Protein AF-0000000070184671 (afdb_homodimer)

Sequence (210 aa):
MVAEKKENVQAFAGEADSIESFMGFVHNAESGGALDAKTKELMSLALGVTLRCEDCIVWHLDAALEAGATEAEIVEALEIAVVMGGGPALMYATEAYETLQDFDTMVAEKKENVQAFAGEADSIESFMGFVHNAESGGALDAKTKELMSLALGVTLRCEDCIVWHLDAALEAGATEAEIVEALEIAVVMGGGPALMYATEAYETLQDFDT

Structure (mmCIF, N/CA/C/O backbone):
data_AF-0000000070184671-model_v1
#
loop_
_entity.id
_entity.type
_entity.pdbx_description
1 polymer 'Putative of gamma-carboxymuconolactone decarboxylase subunit-like protein'
#
loop_
_atom_site.group_PDB
_atom_site.id
_atom_site.type_symbol
_atom_site.label_atom_id
_atom_site.label_alt_id
_atom_site.label_comp_id
_atom_site.label_asym_id
_atom_site.label_entity_id
_atom_site.label_seq_id
_atom_site.pdbx_PDB_ins_code
_atom_site.Cartn_x
_atom_sit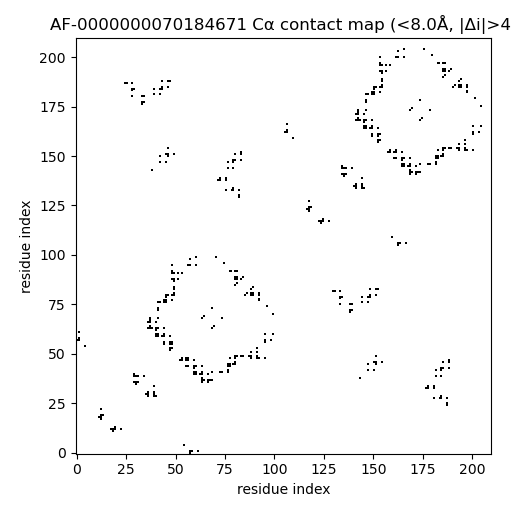e.Cartn_y
_atom_site.Cartn_z
_atom_site.occupancy
_atom_site.B_iso_or_equiv
_atom_site.auth_seq_id
_atom_site.auth_comp_id
_atom_site.auth_asym_id
_atom_site.auth_atom_id
_atom_site.pdbx_PDB_model_num
ATOM 1 N N . MET A 1 1 ? -7.461 -20.188 -10.289 1 82 1 MET A N 1
ATOM 2 C CA . MET A 1 1 ? -7.227 -18.812 -10.695 1 82 1 MET A CA 1
ATOM 3 C C . MET A 1 1 ? -5.809 -18.375 -10.344 1 82 1 MET A C 1
ATOM 5 O O . MET A 1 1 ? -4.953 -18.266 -11.227 1 82 1 MET A O 1
ATOM 9 N N . VAL A 1 2 ? -5.367 -18.625 -9.188 1 88.88 2 VAL A N 1
ATOM 10 C CA . VAL A 1 2 ? -4.031 -18.188 -8.789 1 88.88 2 VAL A CA 1
ATOM 11 C C . VAL A 1 2 ? -2.996 -19.203 -9.242 1 88.88 2 VAL A C 1
ATOM 13 O O . VAL A 1 2 ? -1.929 -18.844 -9.742 1 88.88 2 VAL A O 1
ATOM 16 N N . ALA A 1 3 ? -3.363 -20.406 -9.32 1 91 3 ALA A N 1
ATOM 17 C CA . ALA A 1 3 ? -2.453 -21.469 -9.703 1 91 3 ALA A CA 1
ATOM 18 C C . ALA A 1 3 ? -2.01 -21.328 -11.156 1 91 3 ALA A C 1
ATOM 20 O O . ALA A 1 3 ? -0.828 -21.484 -11.477 1 91 3 ALA A O 1
ATOM 21 N N . GLU A 1 4 ? -2.906 -21.141 -12 1 92.44 4 GLU A N 1
ATOM 22 C CA . GLU A 1 4 ? -2.586 -20.969 -13.414 1 92.44 4 GLU A CA 1
ATOM 23 C C . GLU A 1 4 ? -1.679 -19.75 -13.633 1 92.44 4 GLU A C 1
ATOM 25 O O . GLU A 1 4 ? -0.742 -19.812 -14.438 1 92.44 4 GLU A O 1
ATOM 30 N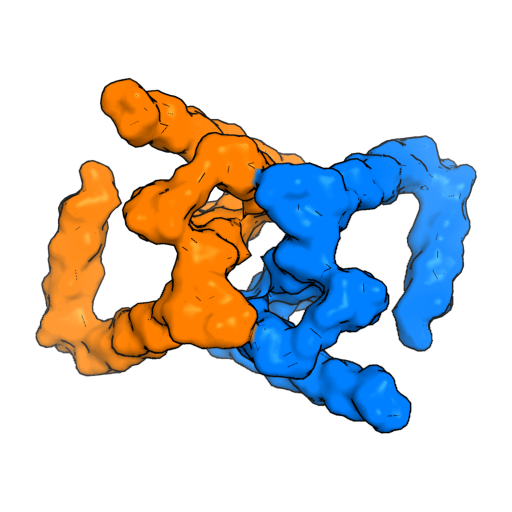 N . LYS A 1 5 ? -1.992 -18.703 -13 1 93.88 5 LYS A N 1
ATOM 31 C CA . LYS A 1 5 ? -1.156 -17.516 -13.117 1 93.88 5 LYS A CA 1
ATOM 32 C C . LYS A 1 5 ? 0.268 -17.797 -12.641 1 93.88 5 LYS A C 1
ATOM 34 O O . LYS A 1 5 ? 1.233 -17.359 -13.273 1 93.88 5 LYS A O 1
ATOM 39 N N . LYS A 1 6 ? 0.401 -18.531 -11.586 1 93.81 6 LYS A N 1
ATOM 40 C CA . LYS A 1 6 ? 1.714 -18.875 -11.055 1 93.81 6 LYS A CA 1
ATOM 41 C C . LYS A 1 6 ? 2.498 -19.734 -12.047 1 93.81 6 LYS A C 1
ATOM 43 O O . LYS A 1 6 ? 3.699 -19.531 -12.234 1 93.81 6 LYS A O 1
ATOM 48 N N . GLU A 1 7 ? 1.818 -20.578 -12.648 1 95.19 7 GLU A N 1
ATOM 49 C CA . GLU A 1 7 ? 2.443 -21.422 -13.664 1 95.19 7 GLU A CA 1
ATOM 50 C C . GLU A 1 7 ? 2.916 -20.594 -14.852 1 95.19 7 GLU A C 1
ATOM 52 O O . GLU A 1 7 ? 4.016 -20.812 -15.367 1 95.19 7 GLU A O 1
ATOM 57 N N . ASN A 1 8 ? 2.074 -19.688 -15.242 1 96.5 8 ASN A N 1
ATOM 58 C CA . ASN A 1 8 ? 2.424 -18.844 -16.375 1 96.5 8 ASN A CA 1
ATOM 59 C C . ASN A 1 8 ? 3.598 -17.922 -16.047 1 96.5 8 ASN A C 1
ATOM 61 O O . ASN A 1 8 ? 4.453 -17.672 -16.891 1 96.5 8 ASN A O 1
ATOM 65 N N . VAL A 1 9 ? 3.625 -17.375 -14.852 1 95.81 9 VAL A N 1
ATOM 66 C CA . VAL A 1 9 ? 4.73 -16.516 -14.43 1 95.81 9 VAL A CA 1
ATOM 67 C C . VAL A 1 9 ? 6.023 -17.328 -14.383 1 95.81 9 VAL A C 1
ATOM 69 O O . VAL A 1 9 ? 7.078 -16.859 -14.805 1 95.81 9 VAL A O 1
ATOM 72 N N . GLN A 1 10 ? 5.945 -18.578 -13.922 1 95.56 10 GLN A N 1
ATOM 73 C CA . GLN A 1 10 ? 7.113 -19.453 -13.867 1 95.56 10 GLN A CA 1
ATOM 74 C C . GLN A 1 10 ? 7.629 -19.75 -15.273 1 95.56 10 GLN A C 1
ATOM 76 O O . GLN A 1 10 ? 8.844 -19.781 -15.5 1 95.56 10 GLN A O 1
ATOM 81 N N . ALA A 1 11 ? 6.738 -20 -16.141 1 97.06 11 ALA A N 1
ATOM 82 C CA . ALA A 1 11 ? 7.121 -20.25 -17.531 1 97.06 11 ALA A CA 1
ATOM 83 C C . ALA A 1 11 ? 7.828 -19.047 -18.125 1 97.06 11 ALA A C 1
ATOM 85 O O . ALA A 1 11 ? 8.844 -19.188 -18.812 1 97.06 11 ALA A O 1
ATOM 86 N N . PHE A 1 12 ? 7.195 -17.906 -17.953 1 97.31 12 PHE A N 1
ATOM 87 C CA . PHE A 1 12 ? 7.785 -16.672 -18.438 1 97.31 12 PHE A CA 1
ATOM 88 C C . PHE A 1 12 ? 9.164 -16.438 -17.828 1 97.31 12 PHE A C 1
ATOM 90 O O . PHE A 1 12 ? 10.109 -16.078 -18.531 1 97.31 12 PHE A O 1
ATOM 97 N N . ALA A 1 13 ? 9.289 -16.672 -16.516 1 96.81 13 ALA A N 1
ATOM 98 C CA . ALA A 1 13 ? 10.57 -16.516 -15.82 1 96.81 13 ALA A CA 1
ATOM 99 C C . ALA A 1 13 ? 11.609 -17.5 -16.375 1 96.81 13 ALA A C 1
ATOM 101 O O . ALA A 1 13 ? 12.797 -17.188 -16.406 1 96.81 13 ALA A O 1
ATOM 102 N N . GLY A 1 14 ? 11.172 -18.609 -16.781 1 96.75 14 GLY A N 1
ATOM 103 C CA . GLY A 1 14 ? 12.055 -19.609 -17.359 1 96.75 14 GLY A CA 1
ATOM 104 C C . GLY A 1 14 ? 12.648 -19.172 -18.688 1 96.75 14 GLY A C 1
ATOM 105 O O . GLY A 1 14 ? 13.727 -19.609 -19.078 1 96.75 14 GLY A O 1
ATOM 106 N N . GLU A 1 15 ? 12.062 -18.297 -19.375 1 97.62 15 GLU A N 1
ATOM 107 C CA . GLU A 1 15 ? 12.484 -17.844 -20.703 1 97.62 15 GLU A CA 1
ATOM 108 C C . GLU A 1 15 ? 13.25 -16.531 -20.641 1 97.62 15 GLU A C 1
ATOM 110 O O . GLU A 1 15 ? 13.906 -16.141 -21.609 1 97.62 15 GLU A O 1
ATOM 115 N N . ALA A 1 16 ? 13.18 -15.859 -19.547 1 98.06 16 ALA A N 1
ATOM 116 C CA . ALA A 1 16 ? 13.789 -14.539 -19.406 1 98.06 16 ALA A CA 1
ATOM 117 C C . ALA A 1 16 ? 14.461 -14.383 -18.047 1 98.06 16 ALA A C 1
ATOM 119 O O . ALA A 1 16 ? 13.789 -14.211 -17.031 1 98.06 16 ALA A O 1
ATOM 120 N N . ASP A 1 17 ? 15.672 -14.234 -18 1 97.69 17 ASP A N 1
ATOM 121 C CA . ASP A 1 17 ? 16.453 -14.156 -16.781 1 97.69 17 ASP A CA 1
ATOM 122 C C . ASP A 1 17 ? 16.078 -12.93 -15.953 1 97.69 17 ASP A C 1
ATOM 124 O O . ASP A 1 17 ? 16.109 -12.969 -14.727 1 97.69 17 ASP A O 1
ATOM 128 N N . SER A 1 18 ? 15.844 -11.898 -16.656 1 98 18 SER A N 1
ATOM 129 C CA . SER A 1 18 ? 15.477 -10.664 -15.969 1 98 18 SER A CA 1
ATOM 130 C C . SER A 1 18 ? 14.172 -10.836 -15.188 1 98 18 SER A C 1
ATOM 132 O O . SER A 1 18 ? 14.016 -10.273 -14.102 1 98 18 SER A O 1
ATOM 134 N N . ILE A 1 19 ? 13.242 -11.648 -15.719 1 98.06 19 ILE A N 1
ATOM 135 C CA . ILE A 1 19 ? 11.984 -11.891 -15.031 1 98.06 19 ILE A CA 1
ATOM 136 C C . ILE A 1 19 ? 12.219 -12.805 -13.828 1 98.06 19 ILE A C 1
ATOM 138 O O . ILE A 1 19 ? 11.625 -12.602 -12.766 1 98.06 19 ILE A O 1
ATOM 142 N N . GLU A 1 20 ? 13.062 -13.773 -13.977 1 98.06 20 GLU A N 1
ATOM 143 C CA . GLU A 1 20 ? 13.445 -14.602 -12.844 1 98.06 20 GLU A CA 1
ATOM 144 C C . GLU A 1 20 ? 14.039 -13.766 -11.719 1 98.06 20 GLU A C 1
ATOM 146 O O . GLU A 1 20 ? 13.742 -13.984 -10.539 1 98.06 20 GLU A O 1
ATOM 151 N N . SER A 1 21 ? 14.859 -12.844 -12.109 1 98.38 21 SER A N 1
ATOM 152 C CA . SER A 1 21 ? 15.453 -11.953 -11.125 1 98.38 21 SER A CA 1
ATOM 153 C C . SER A 1 21 ? 14.398 -11.102 -10.43 1 98.38 21 SER A C 1
ATOM 155 O O . SER A 1 21 ? 14.477 -10.867 -9.227 1 98.38 21 SER A O 1
ATOM 157 N N . PHE A 1 22 ? 13.406 -10.625 -11.195 1 98.56 22 PHE A N 1
ATOM 158 C CA . PHE A 1 22 ? 12.32 -9.844 -10.625 1 98.56 22 PHE A CA 1
ATOM 159 C C . PHE A 1 22 ? 11.531 -10.672 -9.609 1 98.56 22 PHE A C 1
ATOM 161 O O . PHE A 1 22 ? 11.242 -10.195 -8.508 1 98.56 22 PHE A O 1
ATOM 168 N N . MET A 1 23 ? 11.305 -11.867 -9.93 1 98 23 MET A N 1
ATOM 169 C CA . MET A 1 23 ? 10.555 -12.727 -9.016 1 98 23 MET A CA 1
ATOM 170 C C . MET A 1 23 ? 11.352 -12.992 -7.742 1 98 23 MET A C 1
ATOM 172 O O . MET A 1 23 ? 10.789 -13.109 -6.656 1 98 23 MET A O 1
ATOM 176 N N . GLY A 1 24 ? 12.664 -13.148 -7.895 1 98.12 24 GLY A N 1
ATOM 177 C CA . GLY A 1 24 ? 13.523 -13.242 -6.727 1 98.12 24 GLY A CA 1
ATOM 178 C C . GLY A 1 24 ? 13.461 -12.023 -5.832 1 98.12 24 GLY A C 1
ATOM 179 O O . GLY A 1 24 ? 13.414 -12.141 -4.605 1 98.12 24 GLY A O 1
ATOM 180 N N . PHE A 1 25 ? 13.43 -10.812 -6.43 1 98.69 25 PHE A N 1
ATOM 181 C CA . PHE A 1 25 ? 13.281 -9.562 -5.691 1 98.69 25 PHE A CA 1
ATOM 182 C C . PHE A 1 25 ? 11.953 -9.531 -4.945 1 98.69 25 PHE A C 1
ATOM 184 O O . PHE A 1 25 ? 11.906 -9.203 -3.76 1 98.69 25 PHE A O 1
ATOM 191 N N . VAL A 1 26 ? 10.891 -9.922 -5.594 1 98.75 26 VAL A N 1
ATOM 192 C CA . VAL A 1 26 ? 9.562 -9.945 -4.996 1 98.75 26 VAL A CA 1
ATOM 193 C C . VAL A 1 26 ? 9.555 -10.867 -3.775 1 98.75 26 VAL A C 1
ATOM 195 O O . VAL A 1 26 ? 9.102 -10.477 -2.697 1 98.75 26 VAL A O 1
ATOM 198 N N . HIS A 1 27 ? 10.078 -12.07 -3.971 1 98.25 27 HIS A N 1
ATOM 199 C CA . HIS A 1 27 ? 10.125 -13.039 -2.883 1 98.25 27 HIS A CA 1
ATOM 200 C C . HIS A 1 27 ? 10.891 -12.492 -1.687 1 98.25 27 HIS A C 1
ATOM 202 O O . HIS A 1 27 ? 10.43 -12.586 -0.548 1 98.25 27 HIS A O 1
ATOM 208 N N . ASN A 1 28 ? 12.039 -11.922 -1.904 1 98.5 28 ASN A N 1
ATOM 209 C CA . ASN A 1 28 ? 12.852 -11.383 -0.822 1 98.5 28 ASN A CA 1
ATOM 210 C C . ASN A 1 28 ? 12.156 -10.227 -0.12 1 98.5 28 ASN A C 1
ATOM 212 O O . ASN A 1 28 ? 12.156 -10.141 1.109 1 98.5 28 ASN A O 1
ATOM 216 N N . ALA A 1 29 ? 11.586 -9.359 -0.86 1 98.81 29 ALA A N 1
ATOM 217 C CA . ALA A 1 29 ? 10.953 -8.156 -0.329 1 98.81 29 ALA A CA 1
ATOM 218 C C . ALA A 1 29 ? 9.703 -8.5 0.482 1 98.81 29 ALA A C 1
ATOM 220 O O . ALA A 1 29 ? 9.367 -7.801 1.439 1 98.81 29 ALA A O 1
ATOM 221 N N . GLU A 1 30 ? 9.031 -9.57 0.143 1 98.69 30 GLU A N 1
ATOM 222 C CA . GLU A 1 30 ? 7.75 -9.883 0.775 1 98.69 30 GLU A CA 1
ATOM 223 C C . GLU A 1 30 ? 7.906 -10.977 1.83 1 98.69 30 GLU A C 1
ATOM 225 O O . GLU A 1 30 ? 6.941 -11.336 2.506 1 98.69 30 GLU A O 1
ATOM 230 N N . SER A 1 31 ? 9.172 -11.469 1.956 1 98.38 31 SER A N 1
ATOM 231 C CA . SER A 1 31 ? 9.453 -12.391 3.049 1 98.38 31 SER A CA 1
ATOM 232 C C . SER A 1 31 ? 9.586 -11.656 4.379 1 98.38 31 SER A C 1
ATOM 234 O O . SER A 1 31 ? 9.852 -10.453 4.402 1 98.38 31 SER A O 1
ATOM 236 N N . GLY A 1 32 ? 9.406 -12.344 5.504 1 97.62 32 GLY A N 1
ATOM 237 C CA . GLY A 1 32 ? 9.445 -11.734 6.82 1 97.62 32 GLY A CA 1
ATOM 238 C C . GLY A 1 32 ? 10.766 -11.062 7.133 1 97.62 32 GLY A C 1
ATOM 239 O O . GLY A 1 32 ? 11.82 -11.516 6.676 1 97.62 32 GLY A O 1
ATOM 240 N N . GLY A 1 33 ? 10.805 -10.094 7.973 1 98.19 33 GLY A N 1
ATOM 241 C CA . GLY A 1 33 ? 11.891 -9.258 8.461 1 98.19 33 GLY A CA 1
ATOM 242 C C . GLY A 1 33 ? 11.469 -8.352 9.602 1 98.19 33 GLY A C 1
ATOM 243 O O . GLY A 1 33 ? 10.93 -8.82 10.609 1 98.19 33 GLY A O 1
ATOM 244 N N . ALA A 1 34 ? 11.695 -7.023 9.414 1 98.75 34 ALA A N 1
ATOM 245 C CA . ALA A 1 34 ? 11.172 -6.07 10.391 1 98.75 34 ALA A CA 1
ATOM 246 C C . ALA A 1 34 ? 9.648 -6.09 10.414 1 98.75 34 ALA A C 1
ATOM 248 O O . ALA A 1 34 ? 9.031 -5.836 11.453 1 98.75 34 ALA A O 1
ATOM 249 N N . LEU A 1 35 ? 9.07 -6.281 9.219 1 98.81 35 LEU A N 1
ATOM 250 C CA . LEU A 1 35 ? 7.652 -6.59 9.078 1 98.81 35 LEU A CA 1
ATOM 251 C C . LEU A 1 35 ? 7.449 -8.07 8.75 1 98.81 35 LEU A C 1
ATOM 253 O O . LEU A 1 35 ? 8.258 -8.664 8.031 1 98.81 35 LEU A O 1
ATOM 257 N N . ASP A 1 36 ? 6.355 -8.617 9.297 1 98.81 36 ASP A N 1
ATOM 258 C CA . ASP A 1 36 ? 6.098 -10.016 8.992 1 98.81 36 ASP A CA 1
ATOM 259 C C . ASP A 1 36 ? 5.531 -10.18 7.582 1 98.81 36 ASP A C 1
ATOM 261 O O . ASP A 1 36 ? 5.086 -9.203 6.973 1 98.81 36 ASP A O 1
ATOM 265 N N . ALA A 1 37 ? 5.539 -11.391 7.027 1 98.88 37 ALA A N 1
ATOM 266 C CA . ALA A 1 37 ? 5.102 -11.68 5.664 1 98.88 37 ALA A CA 1
ATOM 267 C C . ALA A 1 37 ? 3.635 -11.312 5.465 1 98.88 37 ALA A C 1
ATOM 269 O O . ALA A 1 37 ? 3.25 -10.828 4.402 1 98.88 37 ALA A O 1
ATOM 270 N N . LYS A 1 38 ? 2.807 -11.562 6.477 1 98.88 38 LYS A N 1
ATOM 271 C CA . LYS A 1 38 ? 1.385 -11.234 6.41 1 98.88 38 LYS A CA 1
ATOM 272 C C . LYS A 1 38 ? 1.174 -9.75 6.133 1 98.88 38 LYS A C 1
ATOM 274 O O . LYS A 1 38 ? 0.413 -9.383 5.23 1 98.88 38 LYS A O 1
ATOM 279 N N . THR A 1 39 ? 1.896 -8.953 6.867 1 98.94 39 THR A N 1
ATOM 280 C CA . THR A 1 39 ? 1.789 -7.504 6.719 1 98.94 39 THR A CA 1
ATOM 281 C C . THR A 1 39 ? 2.24 -7.07 5.328 1 98.94 39 THR A C 1
ATOM 283 O O . THR A 1 39 ? 1.581 -6.25 4.684 1 98.94 39 THR A O 1
ATOM 286 N N . LYS A 1 40 ? 3.271 -7.633 4.863 1 98.94 40 LYS A N 1
ATOM 287 C CA . LYS A 1 40 ? 3.818 -7.242 3.57 1 98.94 40 LYS A CA 1
ATOM 288 C C . LYS A 1 40 ? 2.891 -7.656 2.432 1 98.94 40 LYS A C 1
ATOM 290 O O . LYS A 1 40 ? 2.732 -6.922 1.454 1 98.94 40 LYS A O 1
ATOM 295 N N . GLU A 1 41 ? 2.264 -8.797 2.551 1 98.94 41 GLU A N 1
ATOM 296 C CA . GLU A 1 41 ? 1.312 -9.219 1.528 1 98.94 41 GLU A CA 1
ATOM 297 C C . GLU A 1 41 ? 0.052 -8.359 1.558 1 98.94 41 GLU A C 1
ATOM 299 O O . GLU A 1 41 ? -0.554 -8.102 0.516 1 98.94 41 GLU A O 1
ATOM 304 N N . LEU A 1 42 ? -0.362 -7.93 2.77 1 98.94 42 LEU A N 1
ATOM 305 C CA . LEU A 1 42 ? -1.496 -7.02 2.865 1 98.94 42 LEU A CA 1
ATOM 306 C C . LEU A 1 42 ? -1.175 -5.684 2.207 1 98.94 42 LEU A C 1
ATOM 308 O O . LEU A 1 42 ? -2.033 -5.086 1.551 1 98.94 42 LEU A O 1
ATOM 312 N N . MET A 1 43 ? 0.052 -5.215 2.332 1 98.94 43 MET A N 1
ATOM 313 C CA . MET A 1 43 ? 0.481 -4 1.648 1 98.94 43 MET A CA 1
ATOM 314 C C . MET A 1 43 ? 0.425 -4.18 0.135 1 98.94 43 MET A C 1
ATOM 316 O O . MET A 1 43 ? -0.122 -3.332 -0.575 1 98.94 43 MET A O 1
ATOM 320 N N . SER A 1 44 ? 0.945 -5.289 -0.325 1 98.94 44 SER A N 1
ATOM 321 C CA . SER A 1 44 ? 0.942 -5.559 -1.759 1 98.94 44 SER A CA 1
ATOM 322 C C . SER A 1 44 ? -0.48 -5.672 -2.297 1 98.94 44 SER A C 1
ATOM 324 O O . SER A 1 44 ? -0.763 -5.238 -3.414 1 98.94 44 SER A O 1
ATOM 326 N N . LEU A 1 45 ? -1.376 -6.234 -1.52 1 98.94 45 LEU A N 1
ATOM 327 C CA . LEU A 1 45 ? -2.783 -6.309 -1.9 1 98.94 45 LEU A CA 1
ATOM 328 C C . LEU A 1 45 ? -3.375 -4.914 -2.066 1 98.94 45 LEU A C 1
ATOM 330 O O . LEU A 1 45 ? -4.004 -4.621 -3.086 1 98.94 45 LEU A O 1
ATOM 334 N N . ALA A 1 46 ? -3.137 -4.066 -1.063 1 98.94 46 ALA A N 1
ATOM 335 C CA . ALA A 1 46 ? -3.643 -2.697 -1.139 1 98.94 46 ALA A CA 1
ATOM 336 C C . ALA A 1 46 ? -3.066 -1.965 -2.346 1 98.94 46 ALA A C 1
ATOM 338 O O . ALA A 1 46 ? -3.777 -1.221 -3.025 1 98.94 46 ALA A O 1
ATOM 339 N N . LEU A 1 47 ? -1.8 -2.217 -2.586 1 98.94 47 LEU A N 1
ATOM 340 C CA . LEU A 1 47 ? -1.146 -1.605 -3.738 1 98.94 47 LEU A CA 1
ATOM 341 C C . LEU A 1 47 ? -1.734 -2.137 -5.039 1 98.94 47 LEU A C 1
ATOM 343 O O . LEU A 1 47 ? -1.943 -1.376 -5.988 1 98.94 47 LEU A O 1
ATOM 347 N N . GLY A 1 48 ? -2.037 -3.451 -5.129 1 98.88 48 GLY A N 1
ATOM 348 C CA . GLY A 1 48 ? -2.701 -4.008 -6.301 1 98.88 48 GLY A CA 1
ATOM 349 C C . GLY A 1 48 ? -4.043 -3.361 -6.586 1 98.88 48 GLY A C 1
ATOM 350 O O . GLY A 1 48 ? -4.375 -3.1 -7.746 1 98.88 48 GLY A O 1
ATOM 351 N N . VAL A 1 49 ? -4.781 -3.102 -5.547 1 98.88 49 VAL A N 1
ATOM 352 C CA . VAL A 1 49 ? -6.086 -2.459 -5.66 1 98.88 49 VAL A CA 1
ATOM 353 C C . VAL A 1 49 ? -5.926 -1.051 -6.227 1 98.88 49 VAL A C 1
ATOM 355 O O . VAL A 1 49 ? -6.625 -0.668 -7.168 1 98.88 49 VAL A O 1
ATOM 358 N N . THR A 1 50 ? -4.988 -0.289 -5.711 1 98.81 50 THR A N 1
ATOM 359 C CA . THR A 1 50 ? -4.84 1.11 -6.098 1 98.81 50 THR A CA 1
ATOM 360 C C . THR A 1 50 ? -4.238 1.226 -7.492 1 98.81 50 THR A C 1
ATOM 362 O O . THR A 1 50 ? -4.504 2.191 -8.211 1 98.81 50 THR A O 1
ATOM 365 N N . LEU A 1 51 ? -3.494 0.185 -7.93 1 98.62 51 LEU A N 1
ATOM 366 C CA . LEU A 1 51 ? -2.898 0.152 -9.258 1 98.62 51 LEU A CA 1
ATOM 367 C C . LEU A 1 51 ? -3.857 -0.469 -10.273 1 98.62 51 LEU A C 1
ATOM 369 O O . LEU A 1 51 ? -3.551 -0.537 -11.461 1 98.62 51 LEU A O 1
ATOM 373 N N . ARG A 1 52 ? -4.961 -0.942 -9.75 1 98.56 52 ARG A N 1
ATOM 374 C CA . ARG A 1 52 ? -6.016 -1.511 -10.586 1 98.56 52 ARG A CA 1
ATOM 375 C C . ARG A 1 52 ? -5.5 -2.713 -11.367 1 98.56 52 ARG A C 1
ATOM 377 O O . ARG A 1 52 ? -5.773 -2.844 -12.562 1 98.56 52 ARG A O 1
ATOM 384 N N . CYS A 1 53 ? -4.695 -3.518 -10.766 1 98.06 53 CYS A N 1
ATOM 385 C CA . CYS A 1 53 ? -4.137 -4.742 -11.328 1 98.06 53 CYS A CA 1
ATOM 386 C C . CYS A 1 53 ? -4.898 -5.965 -10.836 1 98.06 53 CYS A C 1
ATOM 388 O O . CYS A 1 53 ? -4.617 -6.48 -9.75 1 98.06 53 CYS A O 1
ATOM 390 N N . GLU A 1 54 ? -5.781 -6.492 -11.656 1 97.44 54 GLU A N 1
ATOM 391 C CA . GLU A 1 54 ? -6.691 -7.559 -11.258 1 97.44 54 GLU A CA 1
ATOM 392 C C . GLU A 1 54 ? -5.93 -8.828 -10.898 1 97.44 54 GLU A C 1
ATOM 394 O O . GLU A 1 54 ? -6.215 -9.461 -9.875 1 97.44 54 GLU A O 1
ATOM 399 N N . ASP A 1 55 ? -4.996 -9.141 -11.695 1 97.5 55 ASP A N 1
ATOM 400 C CA . ASP A 1 55 ? -4.219 -10.344 -11.422 1 97.5 55 ASP A CA 1
ATOM 401 C C . ASP A 1 55 ? -3.389 -10.188 -10.148 1 97.5 55 ASP A C 1
ATOM 403 O O . ASP A 1 55 ? -3.201 -11.148 -9.398 1 97.5 55 ASP A O 1
ATOM 407 N N . CYS A 1 56 ? -2.863 -8.969 -9.883 1 98.25 56 CYS A N 1
ATOM 408 C CA . CYS A 1 56 ? -2.107 -8.719 -8.656 1 98.25 56 CYS A CA 1
ATOM 409 C C . CYS A 1 56 ? -2.996 -8.875 -7.43 1 98.25 56 CYS A C 1
ATOM 411 O O . CYS A 1 56 ? -2.553 -9.375 -6.398 1 98.25 56 CYS A O 1
ATOM 413 N N . ILE A 1 57 ? -4.234 -8.391 -7.59 1 98.5 57 ILE A N 1
ATOM 414 C CA . ILE A 1 57 ? -5.184 -8.469 -6.488 1 98.5 57 ILE A CA 1
ATOM 415 C C . ILE A 1 57 ? -5.391 -9.93 -6.086 1 98.5 57 ILE A C 1
ATOM 417 O O . ILE A 1 57 ? -5.27 -10.273 -4.91 1 98.5 57 ILE A O 1
ATOM 421 N N . VAL A 1 58 ? -5.605 -10.781 -7.027 1 97.75 58 VAL A N 1
ATOM 422 C CA . VAL A 1 58 ? -5.848 -12.188 -6.734 1 97.75 58 VAL A CA 1
ATOM 423 C C . VAL A 1 58 ? -4.582 -12.828 -6.172 1 97.75 58 VAL A C 1
ATOM 425 O O . VAL A 1 58 ? -4.641 -13.602 -5.207 1 97.75 58 VAL A O 1
ATOM 428 N N . TRP A 1 59 ? -3.488 -12.531 -6.73 1 97.88 59 TRP A N 1
ATOM 429 C CA . TRP A 1 59 ? -2.205 -13.086 -6.312 1 97.88 59 TRP A CA 1
ATOM 430 C C . TRP A 1 59 ? -1.903 -12.727 -4.859 1 97.88 59 TRP A C 1
ATOM 432 O O . TRP A 1 59 ? -1.631 -13.609 -4.043 1 97.88 59 TRP A O 1
ATOM 442 N N . HIS A 1 60 ? -1.977 -11.539 -4.535 1 98.62 60 HIS A N 1
ATOM 443 C CA . HIS A 1 60 ? -1.551 -11.094 -3.211 1 98.62 60 HIS A CA 1
ATOM 444 C C . HIS A 1 60 ? -2.631 -11.359 -2.168 1 98.62 60 HIS A C 1
ATOM 446 O O . HIS A 1 60 ? -2.332 -11.492 -0.979 1 98.62 60 HIS A O 1
ATOM 452 N N . LEU A 1 61 ? -3.865 -11.383 -2.621 1 98.62 61 LEU A N 1
ATOM 453 C CA . LEU A 1 61 ? -4.902 -11.844 -1.709 1 98.62 61 LEU A CA 1
ATOM 454 C C . LEU A 1 61 ? -4.648 -13.289 -1.284 1 98.62 61 LEU A C 1
ATOM 456 O O . LEU A 1 61 ? -4.695 -13.609 -0.094 1 98.62 61 LEU A O 1
ATOM 460 N N . ASP A 1 62 ? -4.406 -14.141 -2.252 1 98.12 62 ASP A N 1
ATOM 461 C CA . ASP A 1 62 ? -4.074 -15.539 -1.979 1 98.12 62 ASP A CA 1
ATOM 462 C C . ASP A 1 62 ? -2.859 -15.641 -1.059 1 98.12 62 ASP A C 1
ATOM 464 O O . ASP A 1 62 ? -2.877 -16.391 -0.081 1 98.12 62 ASP A O 1
ATOM 468 N N . ALA A 1 63 ? -1.837 -14.898 -1.324 1 98.25 63 ALA A N 1
ATOM 469 C CA . ALA A 1 63 ? -0.609 -14.93 -0.535 1 98.25 63 ALA A CA 1
ATOM 470 C C . ALA A 1 63 ? -0.854 -14.422 0.881 1 98.25 63 ALA A C 1
ATOM 472 O O . ALA A 1 63 ? -0.28 -14.938 1.844 1 98.25 63 ALA A O 1
ATOM 473 N N . ALA A 1 64 ? -1.68 -13.391 1.04 1 98.69 64 ALA A N 1
ATOM 474 C CA . ALA A 1 64 ? -2.021 -12.867 2.359 1 98.69 64 ALA A CA 1
ATOM 475 C C . ALA A 1 64 ? -2.746 -13.922 3.195 1 98.69 64 ALA A C 1
ATOM 477 O O . ALA A 1 64 ? -2.447 -14.094 4.379 1 98.69 64 ALA A O 1
ATOM 478 N N . LEU A 1 65 ? -3.656 -14.562 2.586 1 98.44 65 LEU A N 1
ATOM 479 C CA . LEU A 1 65 ? -4.391 -15.617 3.268 1 98.44 65 LEU A CA 1
ATOM 480 C C . LEU A 1 65 ? -3.455 -16.75 3.682 1 98.44 65 LEU A C 1
ATOM 482 O O . LEU A 1 65 ? -3.531 -17.25 4.809 1 98.44 65 LEU A O 1
ATOM 486 N N . GLU A 1 66 ? -2.611 -17.156 2.785 1 97.69 66 GLU A N 1
ATOM 487 C CA . GLU A 1 66 ? -1.633 -18.203 3.09 1 97.69 66 GLU A CA 1
ATOM 488 C C . GLU A 1 66 ? -0.733 -17.781 4.254 1 97.69 66 GLU A C 1
ATOM 490 O O . GLU A 1 66 ? -0.315 -18.625 5.051 1 97.69 66 GLU A O 1
ATOM 495 N N . ALA A 1 67 ? -0.5 -16.516 4.395 1 98.44 67 ALA A N 1
ATOM 496 C CA . ALA A 1 67 ? 0.368 -15.984 5.449 1 98.44 67 ALA A CA 1
ATOM 497 C C . ALA A 1 67 ? -0.398 -15.82 6.758 1 98.44 67 ALA A C 1
ATOM 499 O O . ALA A 1 67 ? 0.178 -15.43 7.777 1 98.44 67 ALA A O 1
ATOM 500 N N . GLY A 1 68 ? -1.735 -16.062 6.727 1 98.25 68 GLY A N 1
ATOM 501 C CA . GLY A 1 68 ? -2.516 -16.094 7.953 1 98.25 68 GLY A CA 1
ATOM 502 C C . GLY A 1 68 ? -3.359 -14.844 8.156 1 98.25 68 GLY A C 1
ATOM 503 O O . GLY A 1 68 ? -3.848 -14.594 9.258 1 98.25 68 GLY A O 1
ATOM 504 N N . ALA A 1 69 ? -3.533 -14.062 7.156 1 98.69 69 ALA A N 1
ATOM 505 C CA . ALA A 1 69 ? -4.355 -12.859 7.285 1 98.69 69 ALA A CA 1
ATOM 506 C C . ALA A 1 69 ? -5.812 -13.219 7.547 1 98.69 69 ALA A C 1
ATOM 508 O O . ALA A 1 69 ? -6.352 -14.148 6.941 1 98.69 69 ALA A O 1
ATOM 509 N N . THR A 1 70 ? -6.395 -12.438 8.461 1 98.62 70 THR A N 1
ATOM 510 C CA . THR A 1 70 ? -7.82 -12.609 8.727 1 98.62 70 THR A CA 1
ATOM 511 C C . THR A 1 70 ? -8.648 -11.742 7.793 1 98.62 70 THR A C 1
ATOM 513 O O . THR A 1 70 ? -8.133 -10.812 7.172 1 98.62 70 THR A O 1
ATOM 516 N N . GLU A 1 71 ? -9.953 -12.062 7.719 1 98.5 71 GLU A N 1
ATOM 517 C CA . GLU A 1 71 ? -10.852 -11.234 6.926 1 98.5 71 GLU A CA 1
ATOM 518 C C . GLU A 1 71 ? -10.844 -9.789 7.406 1 98.5 71 GLU A C 1
ATOM 520 O O . GLU A 1 71 ? -10.867 -8.852 6.598 1 98.5 71 GLU A O 1
ATOM 525 N N . ALA A 1 72 ? -10.82 -9.602 8.719 1 98.81 72 ALA A N 1
ATOM 526 C CA . ALA A 1 72 ? -10.82 -8.25 9.273 1 98.81 72 ALA A CA 1
ATOM 527 C C . ALA A 1 72 ? -9.578 -7.477 8.852 1 98.81 72 ALA A C 1
ATOM 529 O O . ALA A 1 72 ? -9.656 -6.297 8.508 1 98.81 72 ALA A O 1
ATOM 530 N N . GLU A 1 73 ? -8.43 -8.125 8.859 1 98.88 73 GLU A N 1
ATOM 531 C CA . GLU A 1 73 ? -7.188 -7.488 8.43 1 98.88 73 GLU A CA 1
ATOM 532 C C . GLU A 1 73 ? -7.215 -7.156 6.941 1 98.88 73 GLU A C 1
ATOM 534 O O . GLU A 1 73 ? -6.754 -6.09 6.527 1 98.88 73 GLU A O 1
ATOM 539 N N . ILE A 1 74 ? -7.793 -8.023 6.129 1 98.94 74 ILE A N 1
ATOM 540 C CA . ILE A 1 74 ? -7.898 -7.812 4.691 1 98.94 74 ILE A CA 1
ATOM 541 C C . ILE A 1 74 ? -8.828 -6.633 4.41 1 98.94 74 ILE A C 1
ATOM 543 O O . ILE A 1 74 ? -8.492 -5.75 3.613 1 98.94 74 ILE A O 1
ATOM 547 N N . VAL A 1 75 ? -9.922 -6.574 5.094 1 98.88 75 VAL A N 1
ATOM 548 C CA . VAL A 1 75 ? -10.883 -5.496 4.895 1 98.88 75 VAL A CA 1
ATOM 549 C C . VAL A 1 75 ? -10.242 -4.156 5.25 1 98.88 75 VAL A C 1
ATOM 551 O O . VAL A 1 75 ? -10.398 -3.176 4.523 1 98.88 75 VAL A O 1
ATOM 554 N N . GLU A 1 76 ? -9.477 -4.125 6.301 1 98.94 76 GLU A N 1
ATOM 555 C CA . GLU A 1 76 ? -8.828 -2.875 6.688 1 98.94 76 GLU A CA 1
ATOM 556 C C . GLU A 1 76 ? -7.758 -2.475 5.68 1 98.94 76 GLU A C 1
ATOM 558 O O . GLU A 1 76 ? -7.582 -1.291 5.387 1 98.94 76 GLU A O 1
ATOM 563 N N . ALA A 1 77 ? -7.039 -3.426 5.133 1 98.94 77 ALA A N 1
ATOM 564 C CA . ALA A 1 77 ? -6.082 -3.111 4.074 1 98.94 77 ALA A CA 1
ATOM 565 C C . ALA A 1 77 ? -6.785 -2.51 2.861 1 98.94 77 ALA A C 1
ATOM 567 O O . ALA A 1 77 ? -6.281 -1.562 2.25 1 98.94 77 ALA A O 1
ATOM 568 N N . LEU A 1 78 ? -7.949 -3.035 2.537 1 98.94 78 LEU A N 1
ATOM 569 C CA . LEU A 1 78 ? -8.727 -2.523 1.413 1 98.94 78 LEU A CA 1
ATOM 570 C C . LEU A 1 78 ? -9.211 -1.105 1.689 1 98.94 78 LEU A C 1
ATOM 572 O O . LEU A 1 78 ? -9.273 -0.276 0.779 1 98.94 78 LEU A O 1
ATOM 576 N N . GLU A 1 79 ? -9.555 -0.817 2.941 1 98.94 79 GLU A N 1
ATOM 577 C CA . GLU A 1 79 ? -9.953 0.538 3.314 1 98.94 79 GLU A CA 1
ATOM 578 C C . GLU A 1 79 ? -8.797 1.521 3.129 1 98.94 79 GLU A C 1
ATOM 580 O O . GLU A 1 79 ? -9.008 2.648 2.678 1 98.94 79 GLU A O 1
ATOM 585 N N . ILE A 1 80 ? -7.574 1.089 3.457 1 99 80 ILE A N 1
ATOM 586 C CA . ILE A 1 80 ? -6.418 1.96 3.281 1 99 80 ILE A CA 1
ATOM 587 C C . ILE A 1 80 ? -6.195 2.23 1.796 1 99 80 ILE A C 1
ATOM 589 O O . ILE A 1 80 ? -5.824 3.342 1.409 1 99 80 ILE A O 1
ATOM 593 N N . ALA A 1 81 ? -6.441 1.207 0.945 1 98.94 81 ALA A N 1
ATOM 594 C CA . ALA A 1 81 ? -6.359 1.415 -0.499 1 98.94 81 ALA A CA 1
ATOM 595 C C . ALA A 1 81 ? -7.34 2.496 -0.951 1 98.94 81 ALA A C 1
ATOM 597 O O . ALA A 1 81 ? -7.016 3.312 -1.816 1 98.94 81 ALA A O 1
ATOM 598 N N . VAL A 1 82 ? -8.5 2.533 -0.391 1 98.94 82 VAL A N 1
ATOM 599 C CA . VAL A 1 82 ? -9.531 3.494 -0.769 1 98.94 82 VAL A CA 1
ATOM 600 C C . VAL A 1 82 ? -9.148 4.887 -0.269 1 98.94 82 VAL A C 1
ATOM 602 O O . VAL A 1 82 ? -9.383 5.883 -0.953 1 98.94 82 VAL A O 1
ATOM 605 N N . VAL A 1 83 ? -8.539 4.953 0.94 1 98.88 83 VAL A N 1
ATOM 606 C CA . VAL A 1 83 ? -8.055 6.227 1.463 1 98.88 83 VAL A CA 1
ATOM 607 C C . VAL A 1 83 ? -7.18 6.914 0.416 1 98.88 83 VAL A C 1
ATOM 609 O O . VAL A 1 83 ? -7.332 8.109 0.161 1 98.88 83 VAL A O 1
ATOM 612 N N . MET A 1 84 ? -6.352 6.156 -0.202 1 98.81 84 MET A N 1
ATOM 613 C CA . MET A 1 84 ? -5.316 6.742 -1.049 1 98.81 84 MET A CA 1
ATOM 614 C C . MET A 1 84 ? -5.766 6.781 -2.506 1 98.81 84 MET A C 1
ATOM 616 O O . MET A 1 84 ? -5.277 7.598 -3.289 1 98.81 84 MET A O 1
ATOM 620 N N . GLY A 1 85 ? -6.75 5.895 -2.861 1 98.75 85 GLY A N 1
ATOM 621 C CA . GLY A 1 85 ? -7.082 5.738 -4.27 1 98.75 85 GLY A CA 1
ATOM 622 C C . GLY A 1 85 ? -8.477 6.23 -4.613 1 98.75 85 GLY A C 1
ATOM 623 O O . GLY A 1 85 ? -8.875 6.207 -5.777 1 98.75 85 GLY A O 1
ATOM 624 N N . GLY A 1 86 ? -9.305 6.551 -3.627 1 98.25 86 GLY A N 1
ATOM 625 C CA . GLY A 1 86 ? -10.617 7.129 -3.842 1 98.25 86 GLY A CA 1
ATOM 626 C C . GLY A 1 86 ? -11.609 6.152 -4.453 1 98.25 86 GLY A C 1
ATOM 627 O O . GLY A 1 86 ? -11.602 4.965 -4.125 1 98.25 86 GLY A O 1
ATOM 628 N N . GLY A 1 87 ? -12.484 6.793 -5.219 1 98.44 87 GLY A N 1
ATOM 629 C CA . GLY A 1 87 ? -13.586 6.055 -5.828 1 98.44 87 GLY A CA 1
ATOM 630 C C . GLY A 1 87 ? -13.109 4.91 -6.711 1 98.44 87 GLY A C 1
ATOM 631 O O . GLY A 1 87 ? -13.594 3.785 -6.586 1 98.44 87 GLY A O 1
ATOM 632 N N . PRO A 1 88 ? -12.211 5.191 -7.625 1 98.69 88 PRO A N 1
ATOM 633 C CA . PRO A 1 88 ? -11.719 4.094 -8.461 1 98.69 88 PRO A CA 1
ATOM 634 C C . PRO A 1 88 ? -11.148 2.938 -7.641 1 98.69 88 PRO A C 1
ATOM 636 O O . PRO A 1 88 ? -11.414 1.771 -7.945 1 98.69 88 PRO A O 1
ATOM 639 N N . ALA A 1 89 ? -10.406 3.207 -6.543 1 98.88 89 ALA A N 1
ATOM 640 C CA . ALA A 1 89 ? -9.891 2.145 -5.684 1 98.88 89 ALA A CA 1
ATOM 641 C C . ALA A 1 89 ? -11.023 1.416 -4.969 1 98.88 89 ALA A C 1
ATOM 643 O O . ALA A 1 89 ? -10.945 0.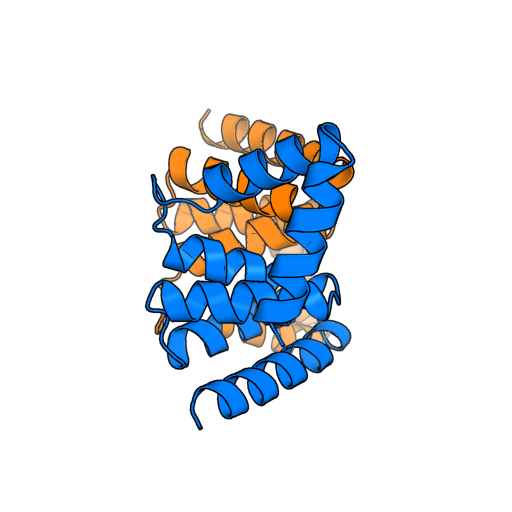208 -4.734 1 98.88 89 ALA A O 1
ATOM 644 N N . LEU A 1 90 ? -12.062 2.148 -4.637 1 98.88 90 LEU A N 1
ATOM 645 C CA . LEU A 1 90 ? -13.219 1.512 -4.012 1 98.88 90 LEU A CA 1
ATOM 646 C C . LEU A 1 90 ? -13.797 0.426 -4.914 1 98.88 90 LEU A C 1
ATOM 648 O O . LEU A 1 90 ? -14.148 -0.658 -4.441 1 98.88 90 LEU A O 1
ATOM 652 N N . MET A 1 91 ? -13.852 0.676 -6.168 1 98.75 91 MET A N 1
ATOM 653 C CA . MET A 1 91 ? -14.398 -0.316 -7.09 1 98.75 91 MET A CA 1
ATOM 654 C C . MET A 1 91 ? -13.531 -1.569 -7.117 1 98.75 91 MET A C 1
ATOM 656 O O . MET A 1 91 ? -14.047 -2.688 -7.043 1 98.75 91 MET A O 1
ATOM 660 N N . TYR A 1 92 ? -12.297 -1.446 -7.125 1 98.81 92 TYR A N 1
ATOM 661 C CA . TYR A 1 92 ? -11.391 -2.584 -7.148 1 98.81 92 TYR A CA 1
ATOM 662 C C . TYR A 1 92 ? -11.32 -3.26 -5.785 1 98.81 92 TYR A C 1
ATOM 664 O O . TYR A 1 92 ? -11.156 -4.48 -5.695 1 98.81 92 TYR A O 1
ATOM 672 N N . ALA A 1 93 ? -11.445 -2.486 -4.73 1 98.88 93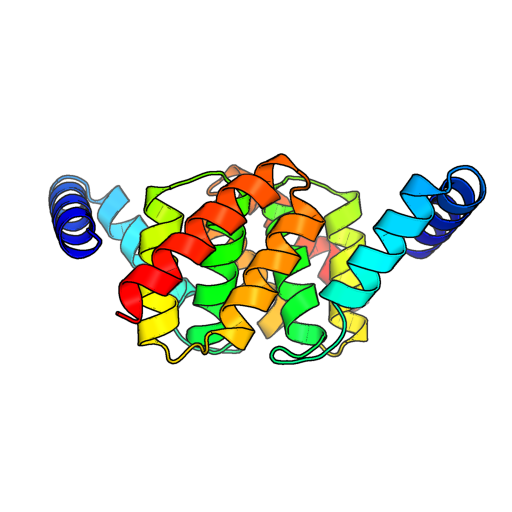 ALA A N 1
ATOM 673 C CA . ALA A 1 93 ? -11.523 -3.072 -3.396 1 98.88 93 ALA A CA 1
ATOM 674 C C . ALA A 1 93 ? -12.766 -3.955 -3.262 1 98.88 93 ALA A C 1
ATOM 676 O O . ALA A 1 93 ? -12.711 -5.012 -2.631 1 98.88 93 ALA A O 1
ATOM 677 N N . THR A 1 94 ? -13.828 -3.441 -3.838 1 98.75 94 THR A N 1
ATOM 678 C CA . THR A 1 94 ? -15.055 -4.227 -3.824 1 98.75 94 THR A CA 1
ATOM 679 C C . THR A 1 94 ? -14.859 -5.547 -4.57 1 98.75 94 THR A C 1
ATOM 681 O O . THR A 1 94 ? -15.305 -6.598 -4.102 1 98.75 94 THR A O 1
ATOM 684 N N . GLU A 1 95 ? -14.203 -5.523 -5.633 1 98.12 95 GLU A N 1
ATOM 685 C CA . GLU A 1 95 ? -13.883 -6.746 -6.367 1 98.12 95 GLU A CA 1
ATOM 686 C C . GLU A 1 95 ? -13.008 -7.676 -5.535 1 98.12 95 GLU A C 1
ATOM 688 O O . GLU A 1 95 ? -13.227 -8.891 -5.512 1 98.12 95 GLU A O 1
ATOM 693 N N . ALA A 1 96 ? -12.023 -7.148 -4.918 1 98.62 96 ALA A N 1
ATOM 694 C CA . ALA A 1 96 ? -11.156 -7.934 -4.043 1 98.62 96 ALA A CA 1
ATOM 695 C C . ALA A 1 96 ? -11.953 -8.586 -2.92 1 98.62 96 ALA A C 1
ATOM 697 O O . ALA A 1 96 ? -11.727 -9.758 -2.59 1 98.62 96 ALA A O 1
ATOM 698 N N . TYR A 1 97 ? -12.82 -7.809 -2.402 1 98.62 97 TYR A N 1
ATOM 699 C CA . TYR A 1 97 ? -13.664 -8.32 -1.321 1 98.62 97 TYR A CA 1
ATOM 700 C C . TYR A 1 97 ? -14.539 -9.461 -1.805 1 98.62 97 TYR A C 1
ATOM 702 O O . TYR A 1 97 ? -14.727 -10.453 -1.095 1 98.62 97 TYR A O 1
ATOM 710 N N . GLU A 1 98 ? -15.094 -9.344 -2.965 1 97.81 98 GLU A N 1
ATOM 711 C CA . GLU A 1 98 ? -15.883 -10.43 -3.549 1 97.81 98 GLU A CA 1
ATOM 712 C C . GLU A 1 98 ? -15.023 -11.68 -3.752 1 97.81 98 GLU A C 1
ATOM 714 O O . GLU A 1 98 ? -15.477 -12.797 -3.477 1 97.81 98 GLU A O 1
ATOM 719 N N . THR A 1 99 ? -13.883 -11.484 -4.219 1 97.31 99 THR A N 1
ATOM 720 C CA . THR A 1 99 ? -12.953 -12.594 -4.418 1 97.31 99 THR A CA 1
ATOM 721 C C . THR A 1 99 ? -12.633 -13.273 -3.086 1 97.31 99 THR A C 1
ATOM 723 O O . THR A 1 99 ? -12.523 -14.5 -3.018 1 97.31 99 THR A O 1
ATOM 726 N N . LEU A 1 100 ? -12.438 -12.516 -2.041 1 97.88 100 LEU A N 1
ATOM 727 C CA . LEU A 1 100 ? -12.195 -13.031 -0.697 1 97.88 100 LEU A CA 1
ATOM 728 C C . LEU A 1 100 ? -13.312 -13.969 -0.267 1 97.88 100 LEU A C 1
ATOM 730 O O . LEU A 1 100 ? -13.055 -15.023 0.324 1 97.88 100 LEU A O 1
ATOM 734 N N . GLN A 1 101 ? -14.531 -13.523 -0.586 1 96.12 101 GLN A N 1
ATOM 735 C CA . GLN A 1 101 ? -15.68 -14.336 -0.209 1 96.12 101 GLN A CA 1
ATOM 736 C C . GLN A 1 101 ? -15.688 -15.664 -0.961 1 96.12 101 GLN A C 1
ATOM 738 O O . GLN A 1 101 ? -16.125 -16.688 -0.429 1 96.12 101 GLN A O 1
ATOM 743 N N . ASP A 1 102 ? -15.133 -15.641 -2.141 1 91.38 102 ASP A N 1
ATOM 744 C CA . ASP A 1 102 ? -15.047 -16.859 -2.945 1 91.38 102 ASP A CA 1
ATOM 745 C C . ASP A 1 102 ? -13.992 -17.812 -2.385 1 91.38 102 ASP A C 1
ATOM 747 O O . ASP A 1 102 ? -14.102 -19.031 -2.551 1 91.38 102 ASP A O 1
ATOM 751 N N . PHE A 1 103 ? -12.914 -17.328 -1.752 1 87.88 103 PHE A N 1
ATOM 752 C CA . PHE A 1 103 ? -11.883 -18.141 -1.139 1 87.88 103 PHE A CA 1
ATOM 753 C C . PHE A 1 103 ? -12.398 -18.812 0.127 1 87.88 103 PHE A C 1
ATOM 755 O O . PHE A 1 103 ? -11.914 -19.875 0.518 1 87.88 103 PHE A O 1
ATOM 762 N N . ASP A 1 104 ? -13.227 -18.156 0.798 1 77.62 104 ASP A N 1
ATOM 763 C CA . ASP A 1 104 ? -13.75 -18.672 2.055 1 77.62 104 ASP A CA 1
ATOM 764 C C . ASP A 1 104 ? -14.852 -19.703 1.806 1 77.62 104 ASP A C 1
ATOM 766 O O . ASP A 1 104 ? -15.242 -20.438 2.721 1 77.62 104 ASP A O 1
ATOM 770 N N . THR A 1 105 ? -15.289 -19.781 0.652 1 71.62 105 THR A N 1
ATOM 771 C CA . THR A 1 105 ? -16.297 -20.797 0.357 1 71.62 105 THR A CA 1
ATOM 772 C C . THR A 1 105 ? -15.641 -22.062 -0.178 1 71.62 105 THR A C 1
ATOM 774 O O . THR A 1 105 ? -14.633 -22 -0.88 1 71.62 105 THR A O 1
ATOM 777 N N . MET B 1 1 ? 7.359 21.422 7.172 1 82.31 1 MET B N 1
ATOM 778 C CA . MET B 1 1 ? 6.902 20.797 5.938 1 82.31 1 MET B CA 1
ATOM 779 C C . MET B 1 1 ? 5.566 20.094 6.148 1 82.31 1 MET B C 1
ATOM 781 O O . MET B 1 1 ? 4.516 20.625 5.777 1 82.31 1 MET B O 1
ATOM 785 N N . VAL B 1 2 ? 5.434 19.328 7.137 1 88.94 2 VAL B N 1
ATOM 786 C CA . VAL B 1 2 ? 4.191 18.594 7.359 1 88.94 2 VAL B CA 1
ATOM 787 C C . VAL B 1 2 ? 3.197 19.484 8.102 1 88.94 2 VAL B C 1
ATOM 789 O O . VAL B 1 2 ? 2.012 19.516 7.77 1 88.94 2 VAL B O 1
ATOM 792 N N . ALA B 1 3 ? 3.652 20.359 8.883 1 90.5 3 ALA B N 1
ATOM 793 C CA . ALA B 1 3 ? 2.799 21.234 9.68 1 90.5 3 ALA B CA 1
ATOM 794 C C . ALA B 1 3 ? 2.021 22.203 8.781 1 90.5 3 ALA B C 1
ATOM 796 O O . ALA B 1 3 ? 0.823 22.406 8.984 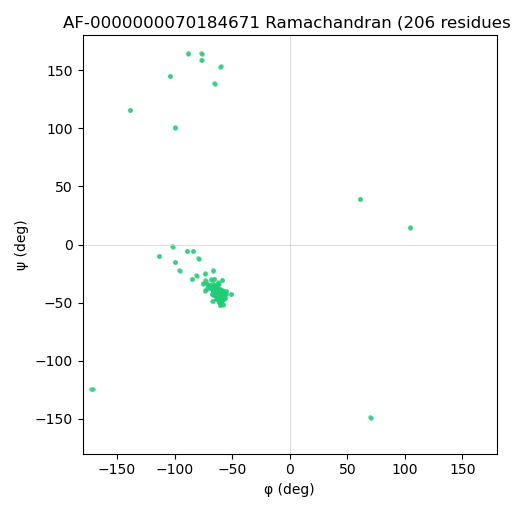1 90.5 3 ALA B O 1
ATOM 797 N N . GLU B 1 4 ? 2.682 22.812 7.914 1 92.56 4 GLU B N 1
ATOM 798 C CA . GLU B 1 4 ? 2.029 23.734 6.996 1 92.56 4 GLU B CA 1
ATOM 799 C C . GLU B 1 4 ? 0.971 23.031 6.156 1 92.56 4 GLU B C 1
ATOM 801 O O . GLU B 1 4 ? -0.112 23.578 5.926 1 92.56 4 GLU B O 1
ATOM 806 N N . LYS B 1 5 ? 1.293 21.906 5.676 1 93.88 5 LYS B N 1
ATOM 807 C CA . LYS B 1 5 ? 0.33 21.141 4.895 1 93.88 5 LYS B CA 1
ATOM 808 C C . LYS B 1 5 ? -0.907 20.797 5.723 1 93.88 5 LYS B C 1
ATOM 810 O O . LYS B 1 5 ? -2.033 20.891 5.23 1 93.88 5 LYS B O 1
ATOM 815 N N . LYS B 1 6 ? -0.695 20.438 6.949 1 93.75 6 LYS B N 1
ATOM 816 C CA . LYS B 1 6 ? -1.803 20.109 7.844 1 93.75 6 LYS B CA 1
ATOM 817 C C . LYS B 1 6 ? -2.695 21.328 8.07 1 93.75 6 LYS B C 1
ATOM 819 O O . LYS B 1 6 ? -3.922 21.203 8.086 1 93.75 6 LYS B O 1
ATOM 824 N N . GLU B 1 7 ? -2.094 22.406 8.195 1 95.12 7 GLU B N 1
ATOM 825 C CA . GLU B 1 7 ? -2.842 23.656 8.352 1 95.12 7 GLU B CA 1
ATOM 826 C C . GLU B 1 7 ? -3.668 23.969 7.109 1 95.12 7 GLU B C 1
ATOM 828 O O . GLU B 1 7 ? -4.824 24.375 7.215 1 95.12 7 GLU B O 1
ATOM 833 N N . ASN B 1 8 ? -3.053 23.781 6 1 96.44 8 ASN B N 1
ATOM 834 C CA . ASN B 1 8 ? -3.746 24.047 4.746 1 96.44 8 ASN B CA 1
ATOM 835 C C . ASN B 1 8 ? -4.902 23.078 4.523 1 96.44 8 ASN B C 1
ATOM 837 O O . ASN B 1 8 ? -5.957 23.469 4.016 1 96.44 8 ASN B O 1
ATOM 841 N N . VAL B 1 9 ? -4.715 21.812 4.836 1 95.75 9 VAL B N 1
ATOM 842 C CA . VAL B 1 9 ? -5.781 20.812 4.703 1 95.75 9 VAL B CA 1
ATOM 843 C C . VAL B 1 9 ? -6.926 21.156 5.656 1 95.75 9 VAL B C 1
ATOM 845 O O . VAL B 1 9 ? -8.094 21.062 5.285 1 95.75 9 VAL B O 1
ATOM 848 N N . GLN B 1 10 ? -6.598 21.609 6.852 1 95.5 10 GLN B N 1
ATOM 849 C CA . GLN B 1 10 ? -7.617 22.016 7.82 1 95.5 10 GLN B CA 1
ATOM 850 C C . GLN B 1 10 ? -8.406 23.219 7.32 1 95.5 10 GLN B C 1
ATOM 852 O O . GLN B 1 10 ? -9.625 23.281 7.488 1 95.5 10 GLN B O 1
ATOM 857 N N . ALA B 1 11 ? -7.723 24.141 6.77 1 97.06 11 ALA B N 1
ATOM 858 C CA . ALA B 1 11 ? -8.391 25.312 6.207 1 97.06 11 ALA B CA 1
ATOM 859 C C . ALA B 1 11 ? -9.344 24.922 5.086 1 97.06 11 ALA B C 1
ATOM 861 O O . ALA B 1 11 ? -10.477 25.422 5.02 1 97.06 11 ALA B O 1
ATOM 862 N N . PHE B 1 12 ? -8.836 24.109 4.195 1 97.19 12 PHE B N 1
ATOM 863 C CA . PHE B 1 12 ? -9.656 23.625 3.098 1 97.19 12 PHE B CA 1
ATOM 864 C C . PHE B 1 12 ? -10.875 22.875 3.623 1 97.19 12 PHE B C 1
ATOM 866 O O . PHE B 1 12 ? -11.984 23.062 3.135 1 97.19 12 PHE B O 1
ATOM 873 N N . ALA B 1 13 ? -10.664 22 4.629 1 96.69 13 ALA B N 1
ATOM 874 C CA . ALA B 1 13 ? -11.75 21.234 5.238 1 96.69 13 ALA B CA 1
ATOM 875 C C . ALA B 1 13 ? -12.766 22.172 5.891 1 96.69 13 ALA B C 1
ATOM 877 O O . ALA B 1 13 ? -13.961 21.859 5.922 1 96.69 13 ALA B O 1
ATOM 878 N N . GLY B 1 14 ? -12.32 23.234 6.391 1 96.88 14 GLY B N 1
ATOM 879 C CA . GLY B 1 14 ? -13.203 24.203 7 1 96.88 14 GLY B CA 1
ATOM 880 C C . GLY B 1 14 ? -14.133 24.875 6 1 96.88 14 GLY B C 1
ATOM 881 O O . GLY B 1 14 ? -15.219 25.328 6.359 1 96.88 14 GLY B O 1
ATOM 882 N N . GLU B 1 15 ? -13.836 24.906 4.762 1 97.56 15 GLU B N 1
ATOM 883 C CA . GLU B 1 15 ? -14.594 25.594 3.719 1 97.56 15 GLU B CA 1
ATOM 884 C C . GLU B 1 15 ? -15.477 24.609 2.951 1 97.56 15 GLU B C 1
ATOM 886 O O . GLU B 1 15 ? -16.375 25.016 2.211 1 97.56 15 GLU B O 1
ATOM 891 N N . ALA B 1 16 ? -15.219 23.359 3.098 1 98.12 16 ALA B N 1
ATOM 892 C CA . ALA B 1 16 ? -15.93 22.344 2.326 1 98.12 16 ALA B CA 1
ATOM 893 C C . ALA B 1 16 ? -16.281 21.141 3.199 1 98.12 16 ALA B C 1
ATOM 895 O O . ALA B 1 16 ? -15.406 20.344 3.545 1 98.12 16 ALA B O 1
ATOM 896 N N . ASP B 1 17 ? -17.453 20.875 3.412 1 97.62 17 ASP B N 1
ATOM 897 C CA . ASP B 1 17 ? -17.922 19.812 4.289 1 97.62 17 ASP B CA 1
ATOM 898 C C . ASP B 1 17 ? -17.5 18.438 3.77 1 97.62 17 ASP B C 1
ATOM 900 O O . ASP B 1 17 ? -17.234 17.531 4.555 1 97.62 17 ASP B O 1
ATOM 904 N N . SER B 1 18 ? -17.578 18.328 2.502 1 98 18 SER B N 1
ATOM 905 C CA . SER B 1 18 ? -17.203 17.047 1.904 1 98 18 SER B CA 1
ATOM 906 C C . SER B 1 18 ? -15.742 16.703 2.191 1 98 18 SER B C 1
ATOM 908 O O . SER B 1 18 ? -15.398 15.539 2.393 1 98 18 SER B O 1
ATOM 910 N N . ILE B 1 19 ? -14.875 17.734 2.262 1 98.06 19 ILE B N 1
ATOM 911 C CA . ILE B 1 19 ? -13.469 17.5 2.562 1 98.06 19 ILE B CA 1
ATOM 912 C C . ILE B 1 19 ? -13.305 17.141 4.039 1 98.06 19 ILE B C 1
ATOM 914 O O . ILE B 1 19 ? -12.508 16.281 4.395 1 98.06 19 ILE B O 1
ATOM 918 N N . GLU B 1 20 ? -14.039 17.797 4.887 1 98 20 GLU B N 1
ATOM 919 C CA . GLU B 1 20 ? -14.047 17.438 6.297 1 98 20 GLU B CA 1
ATOM 920 C C . GLU B 1 20 ? -14.461 15.977 6.484 1 98 20 GLU B C 1
ATOM 922 O O . GLU B 1 20 ? -13.867 15.258 7.297 1 98 20 GLU B O 1
ATOM 927 N N . SER B 1 21 ? -15.445 15.594 5.742 1 98.38 21 SER B N 1
ATOM 928 C CA . SER B 1 21 ? -15.898 14.211 5.805 1 98.38 21 SER B CA 1
ATOM 929 C C . SER B 1 21 ? -14.805 13.25 5.336 1 98.38 21 SER B C 1
ATOM 931 O O . SER B 1 21 ? -14.633 12.172 5.906 1 98.38 21 SER B O 1
ATOM 933 N N . PHE B 1 22 ? -14.094 13.625 4.258 1 98.5 22 PHE B N 1
ATOM 934 C CA . PHE B 1 22 ? -12.992 12.805 3.758 1 98.5 22 PHE B CA 1
ATOM 935 C C . PHE B 1 22 ? -11.906 12.656 4.816 1 98.5 22 PHE B C 1
ATOM 937 O O . PHE B 1 22 ? -11.422 11.547 5.059 1 98.5 22 PHE B O 1
ATOM 944 N N . MET B 1 23 ? -11.617 13.695 5.48 1 97.94 23 MET B N 1
ATOM 945 C CA . MET B 1 23 ? -10.586 13.625 6.512 1 97.94 23 MET B CA 1
ATOM 946 C C . MET B 1 23 ? -11.039 12.742 7.672 1 97.94 23 MET B C 1
ATOM 948 O O . MET B 1 23 ? -10.219 12.055 8.289 1 97.94 23 MET B O 1
ATOM 952 N N . GLY B 1 24 ? -12.32 12.828 8.008 1 98.12 24 GLY B N 1
ATOM 953 C CA . GLY B 1 24 ? -12.867 11.914 8.992 1 98.12 24 GLY B CA 1
ATOM 954 C C . GLY B 1 24 ? -12.734 10.461 8.594 1 98.12 24 GLY B C 1
ATOM 955 O O . GLY B 1 24 ? -12.391 9.609 9.422 1 98.12 24 GLY B O 1
ATOM 956 N N . PHE B 1 25 ? -12.984 10.133 7.312 1 98.69 25 PHE B N 1
ATOM 957 C CA . PHE B 1 25 ? -12.812 8.789 6.777 1 98.69 25 PHE B CA 1
ATOM 958 C C . PHE B 1 25 ? -11.359 8.344 6.895 1 98.69 25 PHE B C 1
ATOM 960 O O . PHE B 1 25 ? -11.078 7.234 7.352 1 98.69 25 PHE B O 1
ATOM 967 N N . VAL B 1 26 ? -10.445 9.195 6.547 1 98.75 26 VAL B N 1
ATOM 968 C CA . VAL B 1 26 ? -9.016 8.906 6.613 1 98.75 26 VAL B CA 1
ATOM 969 C C . VAL B 1 26 ? -8.625 8.57 8.055 1 98.75 26 VAL B C 1
ATOM 971 O O . VAL B 1 26 ? -7.977 7.551 8.305 1 98.75 26 VAL B O 1
ATOM 974 N N . HIS B 1 27 ? -9.047 9.438 8.969 1 98.19 27 HIS B N 1
ATOM 975 C CA . HIS B 1 27 ? -8.727 9.227 10.375 1 98.19 27 HIS B CA 1
ATOM 976 C C . HIS B 1 27 ? -9.258 7.883 10.867 1 98.19 27 HIS B C 1
ATOM 978 O O . HIS B 1 27 ? -8.531 7.129 11.523 1 98.19 27 HIS B O 1
ATOM 984 N N . ASN B 1 28 ? -10.461 7.562 10.562 1 98.5 28 ASN B N 1
ATOM 985 C CA . ASN B 1 28 ? -11.055 6.305 11 1 98.5 28 ASN B CA 1
ATOM 986 C C . ASN B 1 28 ? -10.352 5.105 10.375 1 98.5 28 ASN B C 1
ATOM 988 O O . ASN B 1 28 ? -10.07 4.117 11.062 1 98.5 28 ASN B O 1
ATOM 992 N N . ALA B 1 29 ? -10.07 5.176 9.148 1 98.81 29 ALA B N 1
ATOM 993 C CA . ALA B 1 29 ? -9.477 4.07 8.406 1 98.81 29 ALA B CA 1
ATOM 994 C C . ALA B 1 29 ? -8.039 3.812 8.867 1 98.81 29 ALA B C 1
ATOM 996 O O . ALA B 1 29 ? -7.57 2.674 8.836 1 98.81 29 ALA B O 1
ATOM 997 N N . GLU B 1 30 ? -7.348 4.832 9.305 1 98.69 30 GLU B N 1
ATOM 998 C CA . GLU B 1 30 ? -5.934 4.688 9.633 1 98.69 30 GLU B CA 1
ATOM 999 C C . GLU B 1 30 ? -5.719 4.562 11.133 1 98.69 30 GLU B C 1
ATOM 1001 O O . GLU B 1 30 ? -4.59 4.375 11.594 1 98.69 30 GLU B O 1
ATOM 1006 N N . SER B 1 31 ? -6.863 4.656 11.875 1 98.38 31 SER B N 1
ATOM 1007 C CA . SER B 1 31 ? -6.785 4.391 13.312 1 98.38 31 SER B CA 1
ATOM 1008 C C . SER B 1 31 ? -6.676 2.893 13.586 1 98.38 31 SER B C 1
ATOM 1010 O O . SER B 1 31 ? -7.066 2.072 12.758 1 98.38 31 SER B O 1
ATOM 1012 N N . GLY B 1 32 ? -6.172 2.492 14.758 1 97.69 32 GLY B N 1
ATOM 1013 C CA . GLY B 1 32 ? -5.965 1.096 15.102 1 97.69 32 GLY B CA 1
ATOM 1014 C C . GLY B 1 32 ? -7.246 0.283 15.094 1 97.69 32 GLY B C 1
ATOM 1015 O O . GLY B 1 32 ? -8.32 0.801 15.422 1 97.69 32 GLY B O 1
ATOM 1016 N N . GLY B 1 33 ? -7.188 -0.978 14.859 1 98.19 33 GLY B N 1
ATOM 1017 C CA . GLY B 1 33 ? -8.211 -2.006 14.773 1 98.19 33 GLY B CA 1
ATOM 1018 C C . GLY B 1 33 ? -7.645 -3.408 14.68 1 98.19 33 GLY B C 1
ATOM 1019 O O . GLY B 1 33 ? -6.84 -3.816 15.516 1 98.19 33 GLY B O 1
ATOM 1020 N N . ALA B 1 34 ? -8.055 -4.148 13.609 1 98.75 34 ALA B N 1
ATOM 1021 C CA . ALA B 1 34 ? -7.43 -5.445 13.359 1 98.75 34 ALA B CA 1
ATOM 1022 C C . ALA B 1 34 ? -5.945 -5.285 13.039 1 98.75 34 ALA B C 1
ATOM 1024 O O . ALA B 1 34 ? -5.141 -6.168 13.344 1 98.75 34 ALA B O 1
ATOM 1025 N N . LEU B 1 35 ? -5.629 -4.203 12.336 1 98.81 35 LEU B N 1
ATOM 1026 C CA . LEU B 1 35 ? -4.258 -3.734 12.156 1 98.81 35 LEU B CA 1
ATOM 1027 C C . LEU B 1 35 ? -3.98 -2.52 13.039 1 98.81 35 LEU B C 1
ATOM 1029 O O . LEU B 1 35 ? -4.863 -1.686 13.25 1 98.81 35 LEU B O 1
ATOM 1033 N N . ASP B 1 36 ? -2.738 -2.453 13.523 1 98.81 36 ASP B N 1
ATOM 1034 C CA . ASP B 1 36 ? -2.41 -1.292 14.352 1 98.81 36 ASP B CA 1
ATOM 1035 C C . ASP B 1 36 ? -2.176 -0.056 13.484 1 98.81 36 ASP B C 1
ATOM 1037 O O . ASP B 1 36 ? -1.994 -0.166 12.266 1 98.81 36 ASP B O 1
ATOM 1041 N N . ALA B 1 37 ? -2.174 1.146 14.078 1 98.88 37 ALA B N 1
ATOM 1042 C CA . ALA B 1 37 ? -2.039 2.418 13.375 1 98.88 37 ALA B CA 1
ATOM 1043 C C . ALA B 1 37 ? -0.706 2.494 12.633 1 98.88 37 ALA B C 1
ATOM 1045 O O . ALA B 1 37 ? -0.633 3.037 11.531 1 98.88 37 ALA B O 1
ATOM 1046 N N . LYS B 1 38 ? 0.362 1.974 13.234 1 98.88 38 LYS B N 1
ATOM 1047 C CA . LYS B 1 38 ? 1.685 1.973 12.617 1 98.88 38 LYS B CA 1
ATOM 1048 C C . LYS B 1 38 ? 1.661 1.259 11.273 1 98.88 38 LYS B C 1
ATOM 1050 O O . LYS B 1 38 ? 2.145 1.794 10.273 1 98.88 38 LYS B O 1
ATOM 1055 N N . THR B 1 39 ? 1.039 0.102 11.273 1 98.94 39 THR B N 1
ATOM 1056 C CA . THR B 1 39 ? 0.95 -0.7 10.062 1 98.94 39 THR B CA 1
ATOM 1057 C C . THR B 1 39 ? 0.144 0.029 8.992 1 98.94 39 THR B C 1
ATOM 1059 O O . THR B 1 39 ? 0.543 0.068 7.824 1 98.94 39 THR B O 1
ATOM 1062 N N . LYS B 1 40 ? -0.897 0.626 9.375 1 98.94 40 LYS B N 1
ATOM 1063 C CA . LYS B 1 40 ? -1.768 1.303 8.422 1 98.94 40 LYS B CA 1
ATOM 1064 C C . LYS B 1 40 ? -1.086 2.535 7.832 1 98.94 40 LYS B C 1
ATOM 1066 O O . LYS B 1 40 ? -1.237 2.826 6.645 1 98.94 40 LYS B O 1
ATOM 1071 N N . GLU B 1 41 ? -0.336 3.242 8.625 1 98.94 41 GLU B N 1
ATOM 1072 C CA . GLU B 1 41 ? 0.395 4.395 8.109 1 98.94 41 GLU B CA 1
ATOM 1073 C C . GLU B 1 41 ? 1.524 3.959 7.18 1 98.94 41 GLU B C 1
ATOM 1075 O O . GLU B 1 41 ? 1.842 4.652 6.211 1 98.94 41 GLU B O 1
ATOM 1080 N N . LEU B 1 42 ? 2.164 2.805 7.492 1 98.94 42 LEU B N 1
ATOM 1081 C CA . LEU B 1 42 ? 3.182 2.271 6.594 1 98.94 42 LEU B CA 1
ATOM 1082 C C . LEU B 1 42 ? 2.57 1.884 5.25 1 98.94 42 LEU B C 1
ATOM 1084 O O . LEU B 1 42 ? 3.184 2.096 4.203 1 98.94 42 LEU B O 1
ATOM 1088 N N . MET B 1 43 ? 1.367 1.365 5.258 1 98.94 43 MET B N 1
ATOM 1089 C CA . MET B 1 43 ? 0.659 1.059 4.02 1 98.94 43 MET B CA 1
ATOM 1090 C C . MET B 1 43 ? 0.379 2.33 3.225 1 98.94 43 MET B C 1
ATOM 1092 O O . MET B 1 43 ? 0.646 2.385 2.023 1 98.94 43 MET B O 1
ATOM 1096 N N . SER B 1 44 ? -0.109 3.328 3.914 1 98.94 44 SER B N 1
ATOM 1097 C CA . SER B 1 44 ? -0.408 4.594 3.252 1 98.94 44 SER B CA 1
ATOM 1098 C C . SER B 1 44 ? 0.854 5.23 2.68 1 98.94 44 SER B C 1
ATOM 1100 O O . SER B 1 44 ? 0.82 5.832 1.605 1 98.94 44 SER B O 1
ATOM 1102 N N . LEU B 1 45 ? 1.964 5.098 3.375 1 98.94 45 LEU B N 1
ATOM 1103 C CA . LEU B 1 45 ? 3.244 5.59 2.873 1 98.94 45 LEU B CA 1
ATOM 1104 C C . LEU B 1 45 ? 3.625 4.887 1.575 1 98.94 45 LEU B C 1
ATOM 1106 O O . LEU B 1 45 ? 3.967 5.539 0.588 1 98.94 45 LEU B O 1
ATOM 1110 N N . ALA B 1 46 ? 3.529 3.551 1.587 1 98.94 46 ALA B N 1
ATOM 1111 C CA . ALA B 1 46 ? 3.85 2.787 0.385 1 98.94 46 ALA B CA 1
ATOM 1112 C C . ALA B 1 46 ? 2.934 3.174 -0.772 1 98.94 46 ALA B C 1
ATOM 1114 O O . ALA B 1 46 ? 3.383 3.291 -1.915 1 98.94 46 ALA B O 1
ATOM 1115 N N . LEU B 1 47 ? 1.684 3.379 -0.43 1 98.94 47 LEU B N 1
ATOM 1116 C CA . LEU B 1 47 ? 0.719 3.795 -1.442 1 98.94 47 LEU B CA 1
ATOM 1117 C C . LEU B 1 47 ? 1.047 5.191 -1.965 1 98.94 47 LEU B C 1
ATOM 1119 O O . LEU B 1 47 ? 0.945 5.449 -3.166 1 98.94 47 LEU B O 1
ATOM 1123 N N . GLY B 1 48 ? 1.464 6.133 -1.09 1 98.88 48 GLY B N 1
ATOM 1124 C CA . GLY B 1 48 ? 1.897 7.449 -1.53 1 98.88 48 GLY B CA 1
ATOM 1125 C C . GLY B 1 48 ? 3.055 7.398 -2.512 1 98.88 48 GLY B C 1
ATOM 1126 O O . GLY B 1 48 ? 3.076 8.148 -3.49 1 98.88 48 GLY B O 1
ATOM 1127 N N . VAL B 1 49 ? 3.982 6.523 -2.264 1 98.88 49 VAL B N 1
ATOM 1128 C CA . VAL B 1 49 ? 5.145 6.336 -3.123 1 98.88 49 VAL B CA 1
ATOM 1129 C C . VAL B 1 49 ? 4.699 5.848 -4.5 1 98.88 49 VAL B C 1
ATOM 1131 O O . VAL B 1 49 ? 5.109 6.395 -5.523 1 98.88 49 VAL B O 1
ATOM 1134 N N . THR B 1 50 ? 3.822 4.863 -4.535 1 98.81 50 THR B N 1
ATOM 1135 C CA . THR B 1 50 ? 3.432 4.242 -5.793 1 98.81 50 THR B CA 1
ATOM 1136 C C . THR B 1 50 ? 2.518 5.168 -6.594 1 98.81 50 THR B C 1
ATOM 1138 O O . THR B 1 50 ? 2.51 5.129 -7.824 1 98.81 50 THR B O 1
ATOM 1141 N N . LEU B 1 51 ? 1.817 6.078 -5.891 1 98.62 51 LEU B N 1
ATOM 1142 C CA . LEU B 1 51 ? 0.934 7.043 -6.531 1 98.62 51 LEU B CA 1
ATOM 1143 C C . LEU B 1 51 ? 1.691 8.312 -6.898 1 98.62 51 LEU B C 1
ATOM 1145 O O . LEU B 1 51 ? 1.125 9.227 -7.5 1 98.62 51 LEU B O 1
ATOM 1149 N N . ARG B 1 52 ? 2.938 8.352 -6.484 1 98.56 52 ARG B N 1
ATOM 1150 C CA . ARG B 1 52 ? 3.822 9.469 -6.805 1 98.56 52 ARG B CA 1
ATOM 1151 C C . ARG B 1 52 ? 3.275 10.781 -6.246 1 98.56 52 ARG B C 1
ATOM 1153 O O . ARG B 1 52 ? 3.268 11.797 -6.938 1 98.56 52 ARG B O 1
ATOM 1160 N N . CYS B 1 53 ? 2.727 10.742 -5.086 1 98.12 53 CYS B N 1
ATOM 1161 C CA . CYS B 1 53 ? 2.189 11.891 -4.367 1 98.12 53 CYS B CA 1
ATOM 1162 C C . CYS B 1 53 ? 3.176 12.383 -3.316 1 98.12 53 CYS B C 1
ATOM 1164 O O . CYS B 1 53 ? 3.217 11.859 -2.201 1 98.12 53 CYS B O 1
ATOM 1166 N N . GLU B 1 54 ? 3.9 13.445 -3.625 1 97.44 54 GLU B N 1
ATOM 1167 C CA . GLU B 1 54 ? 4.996 13.922 -2.783 1 97.44 54 GLU B CA 1
ATOM 1168 C C . GLU B 1 54 ? 4.48 14.383 -1.423 1 97.44 54 GLU B C 1
ATOM 1170 O O . GLU B 1 54 ? 5.062 14.055 -0.388 1 97.44 54 GLU B O 1
ATOM 1175 N N . ASP B 1 55 ? 3.428 15.078 -1.46 1 97.5 55 ASP B N 1
ATOM 1176 C CA . ASP B 1 55 ? 2.875 15.562 -0.198 1 97.5 55 ASP B CA 1
ATOM 1177 C C . ASP B 1 55 ? 2.35 14.406 0.649 1 97.5 55 ASP B C 1
ATOM 1179 O O . ASP B 1 55 ? 2.451 14.43 1.878 1 97.5 55 ASP B O 1
ATOM 1183 N N . CYS B 1 56 ? 1.766 13.367 0.017 1 98.25 56 CYS B N 1
ATOM 1184 C CA . CYS B 1 56 ? 1.293 12.203 0.75 1 98.25 56 CYS B CA 1
ATOM 1185 C C . CYS B 1 56 ? 2.453 11.461 1.402 1 98.25 56 CYS B C 1
ATOM 1187 O O . CYS B 1 56 ? 2.324 10.953 2.518 1 98.25 56 CYS B O 1
ATOM 1189 N N . ILE B 1 57 ? 3.557 11.406 0.652 1 98.5 57 ILE B N 1
ATOM 1190 C CA . IL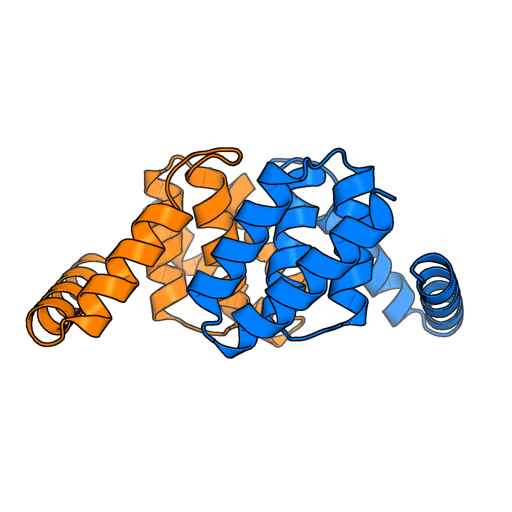E B 1 57 ? 4.742 10.719 1.159 1 98.5 57 ILE B CA 1
ATOM 1191 C C . ILE B 1 57 ? 5.195 11.367 2.463 1 98.5 57 ILE B C 1
ATOM 1193 O O . ILE B 1 57 ? 5.395 10.688 3.471 1 98.5 57 ILE B O 1
ATOM 1197 N N . VAL B 1 58 ? 5.281 12.664 2.48 1 97.75 58 VAL B N 1
ATOM 1198 C CA . VAL B 1 58 ? 5.742 13.367 3.672 1 97.75 58 VAL B CA 1
ATOM 1199 C C . VAL B 1 58 ? 4.719 13.211 4.793 1 97.75 58 VAL B C 1
ATOM 1201 O O . VAL B 1 58 ? 5.086 12.984 5.949 1 97.75 58 VAL B O 1
ATOM 1204 N N . TRP B 1 59 ? 3.498 13.32 4.492 1 97.88 59 TRP B N 1
ATOM 1205 C CA . TRP B 1 59 ? 2.416 13.219 5.465 1 97.88 59 TRP B CA 1
ATOM 1206 C C . TRP B 1 59 ? 2.422 11.859 6.145 1 97.88 59 TRP B C 1
ATOM 1208 O O . TRP B 1 59 ? 2.441 11.766 7.375 1 97.88 59 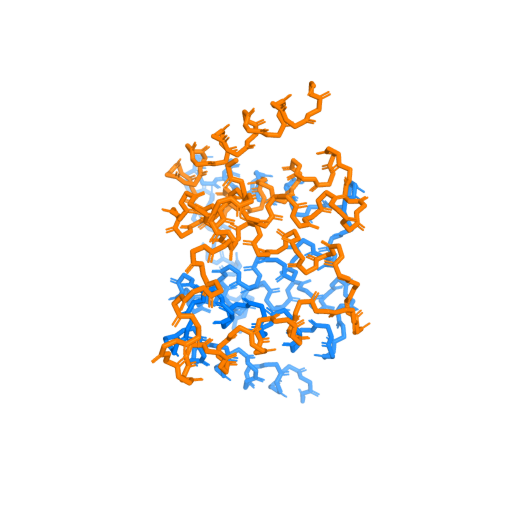TRP B O 1
ATOM 1218 N N . HIS B 1 60 ? 2.438 10.852 5.422 1 98.56 60 HIS B N 1
ATOM 1219 C CA . HIS B 1 60 ? 2.281 9.516 5.988 1 98.56 60 HIS B CA 1
ATOM 1220 C C . HIS B 1 60 ? 3.598 9 6.566 1 98.56 60 HIS B C 1
ATOM 1222 O O . HIS B 1 60 ? 3.6 8.148 7.457 1 98.56 60 HIS B O 1
ATOM 1228 N N . LEU B 1 61 ? 4.688 9.508 6.02 1 98.62 61 LEU B N 1
ATOM 1229 C CA . LEU B 1 61 ? 5.953 9.227 6.684 1 98.62 61 LEU B CA 1
ATOM 1230 C C . LEU B 1 61 ? 5.965 9.797 8.094 1 98.62 61 LEU B C 1
ATOM 1232 O O . LEU B 1 61 ? 6.32 9.094 9.047 1 98.62 61 LEU B O 1
ATOM 1236 N N . ASP B 1 62 ? 5.598 11.055 8.219 1 98.12 62 ASP B N 1
ATOM 1237 C CA . ASP B 1 62 ? 5.492 11.703 9.523 1 98.12 62 ASP B CA 1
ATOM 1238 C C . ASP B 1 62 ? 4.543 10.938 10.445 1 98.12 62 ASP B C 1
ATOM 1240 O O . ASP B 1 62 ? 4.867 10.68 11.602 1 98.12 62 ASP B O 1
ATOM 1244 N N . ALA B 1 63 ? 3.416 10.555 9.953 1 98.25 63 ALA B N 1
ATOM 1245 C CA . ALA B 1 63 ? 2.416 9.844 10.742 1 98.25 63 ALA B CA 1
ATOM 1246 C C . ALA B 1 63 ? 2.926 8.461 11.156 1 98.25 63 ALA B C 1
ATOM 1248 O O . ALA B 1 63 ? 2.652 7.996 12.266 1 98.25 63 ALA B O 1
ATOM 1249 N N . ALA B 1 64 ? 3.639 7.77 10.273 1 98.69 64 ALA B N 1
ATOM 1250 C CA . ALA B 1 64 ? 4.219 6.469 10.602 1 98.69 64 ALA B CA 1
ATOM 1251 C C . ALA B 1 64 ? 5.227 6.586 11.742 1 98.69 64 ALA B C 1
ATOM 1253 O O . ALA B 1 64 ? 5.23 5.762 12.664 1 98.69 64 ALA B O 1
ATOM 1254 N N . LEU B 1 65 ? 6.043 7.559 11.648 1 98.44 65 LEU B N 1
ATOM 1255 C CA . LEU B 1 65 ? 7.027 7.801 12.695 1 98.44 65 LEU B CA 1
ATOM 1256 C C . LEU B 1 65 ? 6.344 8.109 14.023 1 98.44 65 LEU B C 1
ATOM 1258 O O . LEU B 1 65 ? 6.734 7.574 15.062 1 98.44 65 LEU B O 1
ATOM 1262 N N . GLU B 1 66 ? 5.359 8.961 13.984 1 97.69 66 GLU B N 1
ATOM 1263 C CA . GLU B 1 66 ? 4.598 9.289 15.188 1 97.69 66 GLU B CA 1
ATOM 1264 C C . GLU B 1 66 ? 3.953 8.039 15.789 1 97.69 66 GLU B C 1
ATOM 1266 O O . GLU B 1 66 ? 3.828 7.922 17.016 1 97.69 66 GLU B O 1
ATOM 1271 N N . ALA B 1 67 ? 3.619 7.086 14.953 1 98.44 67 ALA B N 1
ATOM 1272 C CA . ALA B 1 67 ? 2.969 5.855 15.398 1 98.44 67 ALA B CA 1
ATOM 1273 C C . ALA B 1 67 ? 3.994 4.836 15.891 1 98.44 67 ALA B C 1
ATOM 1275 O O . ALA B 1 67 ? 3.633 3.746 16.328 1 98.44 67 ALA B O 1
ATOM 1276 N N . GLY B 1 68 ? 5.305 5.164 15.742 1 98.25 68 GLY B N 1
ATOM 1277 C CA . GLY B 1 68 ? 6.348 4.336 16.328 1 98.25 68 GLY B CA 1
ATOM 1278 C C . GLY B 1 68 ? 7.07 3.477 15.312 1 98.25 68 GLY B C 1
ATOM 1279 O O . GLY B 1 68 ? 7.773 2.531 15.672 1 98.25 68 GLY B O 1
ATOM 1280 N N . ALA B 1 69 ? 6.918 3.744 14.07 1 98.69 69 ALA B N 1
ATOM 1281 C CA . ALA B 1 69 ? 7.609 2.971 13.039 1 98.69 69 ALA B CA 1
ATOM 1282 C C . ALA B 1 69 ? 9.117 3.16 13.133 1 98.69 69 ALA B C 1
ATOM 1284 O O . ALA B 1 69 ? 9.602 4.273 13.359 1 98.69 69 ALA B O 1
ATOM 1285 N N . THR B 1 70 ? 9.812 2.039 12.969 1 98.62 70 THR B N 1
ATOM 1286 C CA . THR B 1 70 ? 11.266 2.104 12.93 1 98.62 70 THR B CA 1
ATOM 1287 C C . THR B 1 70 ? 11.758 2.352 11.508 1 98.62 70 THR B C 1
ATOM 1289 O O . THR B 1 70 ? 11.008 2.172 10.547 1 98.62 70 THR B O 1
ATOM 1292 N N . GLU B 1 71 ? 13.039 2.744 11.406 1 98.5 71 GLU B N 1
ATOM 1293 C CA . GLU B 1 71 ? 13.633 2.916 10.086 1 98.5 71 GLU B CA 1
ATOM 1294 C C . GLU B 1 71 ? 13.578 1.62 9.281 1 98.5 71 GLU B C 1
ATOM 1296 O O . GLU B 1 71 ? 13.305 1.641 8.078 1 98.5 71 GLU B O 1
ATOM 1301 N N . ALA B 1 72 ? 13.844 0.501 9.938 1 98.81 72 ALA B N 1
ATOM 1302 C CA . ALA B 1 72 ? 13.828 -0.788 9.25 1 98.81 72 ALA B CA 1
ATOM 1303 C C . ALA B 1 72 ? 12.438 -1.095 8.703 1 98.81 72 ALA B C 1
ATOM 1305 O O . ALA B 1 72 ? 12.305 -1.585 7.574 1 98.81 72 ALA B O 1
ATOM 1306 N N . GLU B 1 73 ? 11.398 -0.811 9.453 1 98.88 73 GLU B N 1
ATOM 1307 C CA . GLU B 1 73 ? 10.031 -1.032 9 1 98.88 73 GLU B CA 1
ATOM 1308 C C . GLU B 1 73 ? 9.68 -0.108 7.84 1 98.88 73 GLU B C 1
ATOM 1310 O O . GLU B 1 73 ? 9.016 -0.527 6.887 1 98.88 73 GLU B O 1
ATOM 1315 N N . ILE B 1 74 ? 10.133 1.125 7.883 1 98.94 74 ILE B N 1
ATOM 1316 C CA . ILE B 1 74 ? 9.875 2.098 6.824 1 98.94 74 ILE B CA 1
ATOM 1317 C C . ILE B 1 74 ? 10.578 1.658 5.539 1 98.94 74 ILE B C 1
ATOM 1319 O O . ILE B 1 74 ? 9.977 1.665 4.465 1 98.94 74 ILE B O 1
ATOM 1323 N N . VAL B 1 75 ? 11.789 1.22 5.656 1 98.88 75 VAL B N 1
ATOM 1324 C CA . VAL B 1 75 ? 12.555 0.788 4.488 1 98.88 75 VAL B CA 1
ATOM 1325 C C . VAL B 1 75 ? 11.867 -0.411 3.838 1 98.88 75 VAL B C 1
ATOM 1327 O O . VAL B 1 75 ? 11.742 -0.47 2.611 1 98.88 75 VAL B O 1
ATOM 1330 N N . GLU B 1 76 ? 11.367 -1.311 4.629 1 98.94 76 GLU B N 1
ATOM 1331 C CA . GLU B 1 76 ? 10.695 -2.477 4.059 1 98.94 76 GLU B CA 1
ATOM 1332 C C . GLU B 1 76 ? 9.383 -2.084 3.395 1 98.94 76 GLU B C 1
ATOM 1334 O O . GLU B 1 76 ? 9.016 -2.641 2.357 1 98.94 76 GLU B O 1
ATOM 1339 N N . ALA B 1 77 ? 8.664 -1.14 3.949 1 98.94 77 ALA B N 1
ATOM 1340 C CA . ALA B 1 77 ? 7.461 -0.642 3.291 1 98.94 77 ALA B CA 1
ATOM 1341 C C . ALA B 1 77 ? 7.789 -0.028 1.934 1 98.94 77 ALA B C 1
ATOM 1343 O O . ALA B 1 77 ? 7.059 -0.228 0.961 1 98.94 77 ALA B O 1
ATOM 1344 N N . LEU B 1 78 ? 8.898 0.687 1.867 1 98.94 78 LEU B N 1
ATOM 1345 C CA . LEU B 1 78 ? 9.328 1.3 0.616 1 98.94 78 LEU B CA 1
ATOM 1346 C C . LEU B 1 78 ? 9.711 0.235 -0.408 1 98.94 78 LEU B C 1
ATOM 1348 O O . LEU B 1 78 ? 9.469 0.403 -1.604 1 98.94 78 LEU B O 1
ATOM 1352 N N . GLU B 1 79 ? 10.305 -0.865 0.052 1 98.94 79 GLU B N 1
ATOM 1353 C CA . GLU B 1 79 ? 10.625 -1.971 -0.845 1 98.94 79 GLU B CA 1
ATOM 1354 C C . GLU B 1 79 ? 9.359 -2.586 -1.438 1 98.94 79 GLU B C 1
ATOM 1356 O O . GLU B 1 79 ? 9.336 -2.945 -2.617 1 98.94 79 GLU B O 1
ATOM 1361 N N . ILE B 1 80 ? 8.305 -2.695 -0.628 1 99 80 ILE B N 1
ATOM 1362 C CA . ILE B 1 80 ? 7.047 -3.252 -1.13 1 99 80 ILE B CA 1
ATOM 1363 C C . ILE B 1 80 ? 6.457 -2.318 -2.184 1 99 80 ILE B C 1
ATOM 1365 O O . ILE B 1 80 ? 5.887 -2.777 -3.178 1 99 80 ILE B O 1
ATOM 1369 N N . ALA B 1 81 ? 6.605 -0.988 -1.976 1 98.94 81 ALA B N 1
ATOM 1370 C CA . ALA B 1 81 ? 6.168 -0.034 -2.992 1 98.94 81 ALA B CA 1
ATOM 1371 C C . ALA B 1 81 ? 6.891 -0.273 -4.316 1 98.94 81 ALA B C 1
ATOM 1373 O O . ALA B 1 81 ? 6.285 -0.175 -5.387 1 98.94 81 ALA B O 1
ATOM 1374 N N . VAL B 1 82 ? 8.141 -0.591 -4.266 1 98.94 82 VAL B N 1
ATOM 1375 C CA . VAL B 1 82 ? 8.945 -0.805 -5.465 1 98.94 82 VAL B CA 1
ATOM 1376 C C . VAL B 1 82 ? 8.531 -2.115 -6.133 1 98.94 82 VAL B C 1
ATOM 1378 O O . VAL B 1 82 ? 8.492 -2.207 -7.363 1 98.94 82 VAL B O 1
ATOM 1381 N N . VAL B 1 83 ? 8.219 -3.154 -5.316 1 98.94 83 VAL B N 1
ATOM 1382 C CA . VAL B 1 83 ? 7.734 -4.418 -5.855 1 98.94 83 VAL B CA 1
ATOM 1383 C C . VAL B 1 83 ? 6.57 -4.16 -6.809 1 98.94 83 VAL B C 1
ATOM 1385 O O . VAL B 1 83 ? 6.527 -4.711 -7.91 1 98.94 83 VAL B O 1
ATOM 1388 N N . MET B 1 84 ? 5.711 -3.287 -6.41 1 98.81 84 MET B N 1
ATOM 1389 C CA . MET B 1 84 ? 4.449 -3.133 -7.125 1 98.81 84 MET B CA 1
ATOM 1390 C C . MET B 1 8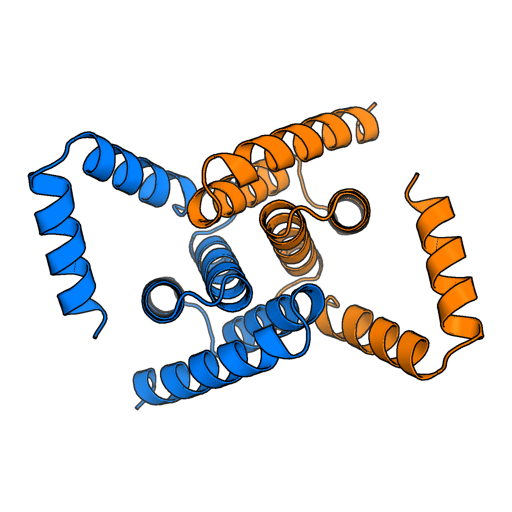4 ? 4.535 -1.999 -8.141 1 98.81 84 MET B C 1
ATOM 1392 O O . MET B 1 84 ? 3.783 -1.977 -9.117 1 98.81 84 MET B O 1
ATOM 1396 N N . GLY B 1 85 ? 5.504 -1.057 -7.914 1 98.75 85 GLY B N 1
ATOM 1397 C CA . GLY B 1 85 ? 5.508 0.151 -8.727 1 98.75 85 GLY B CA 1
ATOM 1398 C C . GLY B 1 85 ? 6.715 0.253 -9.641 1 98.75 85 GLY B C 1
ATOM 1399 O O . GLY B 1 85 ? 6.832 1.201 -10.414 1 98.75 85 GLY B O 1
ATOM 1400 N N . GLY B 1 86 ? 7.707 -0.611 -9.477 1 98.31 86 GLY B N 1
ATOM 1401 C CA . GLY B 1 86 ? 8.859 -0.67 -10.359 1 98.31 86 GLY B CA 1
ATOM 1402 C C . GLY B 1 86 ? 9.789 0.524 -10.219 1 98.31 86 GLY B C 1
ATOM 1403 O O . GLY B 1 86 ? 9.984 1.032 -9.109 1 98.31 86 GLY B O 1
ATOM 1404 N N . GLY B 1 87 ? 10.391 0.787 -11.367 1 98.5 87 GLY B N 1
ATOM 1405 C CA . GLY B 1 87 ? 11.398 1.839 -11.43 1 98.5 87 GLY B CA 1
ATOM 1406 C C . GLY B 1 87 ? 10.867 3.189 -10.984 1 98.5 87 GLY B C 1
ATOM 1407 O O . GLY B 1 87 ? 11.492 3.865 -10.156 1 98.5 87 GLY B O 1
ATOM 1408 N N . PRO B 1 88 ? 9.766 3.617 -11.539 1 98.69 88 PRO B N 1
ATOM 1409 C CA . PRO B 1 88 ? 9.219 4.902 -11.094 1 98.69 88 PRO B CA 1
ATOM 1410 C C . PRO B 1 88 ? 8.992 4.953 -9.578 1 98.69 88 PRO B C 1
ATOM 1412 O O . PRO B 1 88 ? 9.305 5.957 -8.938 1 98.69 88 PRO B O 1
ATOM 1415 N N . ALA B 1 89 ? 8.492 3.857 -8.953 1 98.88 89 ALA B N 1
ATOM 1416 C CA . ALA B 1 89 ? 8.305 3.824 -7.508 1 98.88 89 ALA B CA 1
ATOM 1417 C C . ALA B 1 89 ? 9.648 3.867 -6.785 1 98.88 89 ALA B C 1
ATOM 1419 O O . ALA B 1 89 ? 9.758 4.449 -5.703 1 98.88 89 ALA B O 1
ATOM 1420 N N . LEU B 1 90 ? 10.641 3.26 -7.379 1 98.88 90 LEU B N 1
ATOM 1421 C CA . LEU B 1 90 ? 11.969 3.318 -6.785 1 98.88 90 LEU B CA 1
ATOM 1422 C C . LEU B 1 90 ? 12.438 4.762 -6.637 1 98.88 90 LEU B C 1
ATOM 1424 O O . LEU B 1 90 ? 13.008 5.133 -5.609 1 98.88 90 LEU B O 1
ATOM 1428 N N . MET B 1 91 ? 12.188 5.566 -7.602 1 98.75 91 MET B N 1
ATOM 1429 C CA . MET B 1 91 ? 12.609 6.961 -7.535 1 98.75 91 MET B CA 1
ATOM 1430 C C . MET B 1 91 ? 11.906 7.691 -6.398 1 98.75 91 MET B C 1
ATOM 1432 O O . MET B 1 91 ? 12.539 8.406 -5.629 1 98.75 91 MET B O 1
ATOM 1436 N N . TYR B 1 92 ? 10.703 7.477 -6.211 1 98.81 92 TYR B N 1
ATOM 1437 C CA . TYR B 1 92 ? 9.945 8.125 -5.148 1 98.81 92 TYR B CA 1
ATOM 1438 C C . TYR B 1 92 ? 10.273 7.516 -3.789 1 98.81 92 TYR B C 1
ATOM 1440 O O . TYR B 1 92 ? 10.266 8.211 -2.771 1 98.81 92 TYR B O 1
ATOM 1448 N N . ALA B 1 93 ? 10.531 6.238 -3.762 1 98.88 93 ALA B N 1
ATOM 1449 C CA . ALA B 1 93 ? 10.984 5.609 -2.525 1 98.88 93 ALA B CA 1
ATOM 1450 C C . ALA B 1 93 ? 12.312 6.207 -2.062 1 98.88 93 ALA B C 1
ATOM 1452 O O . ALA B 1 93 ? 12.531 6.398 -0.863 1 98.88 93 ALA B O 1
ATOM 1453 N N . THR B 1 94 ? 13.148 6.434 -3.059 1 98.75 94 THR B N 1
ATOM 1454 C CA . THR B 1 94 ? 14.43 7.062 -2.744 1 98.75 94 THR B CA 1
ATOM 1455 C C . THR B 1 94 ? 14.219 8.453 -2.146 1 98.75 94 THR B C 1
ATOM 1457 O O . THR B 1 94 ? 14.867 8.812 -1.166 1 98.75 94 THR B O 1
ATOM 1460 N N . GLU B 1 95 ? 13.336 9.172 -2.652 1 98.12 95 GLU B N 1
ATOM 1461 C CA . GLU B 1 95 ? 12.992 10.477 -2.098 1 98.12 95 GLU B CA 1
ATOM 1462 C C . GLU B 1 95 ? 12.438 10.344 -0.682 1 98.12 95 GLU B C 1
ATOM 1464 O O . GLU B 1 95 ? 12.797 11.125 0.202 1 98.12 95 GLU B O 1
ATOM 1469 N N . ALA B 1 96 ? 11.578 9.43 -0.484 1 98.62 96 ALA B N 1
ATOM 1470 C CA . ALA B 1 96 ? 11.023 9.18 0.845 1 98.62 96 ALA B CA 1
ATOM 1471 C C . ALA B 1 96 ? 12.125 8.828 1.841 1 98.62 96 ALA B C 1
ATOM 1473 O O . ALA B 1 96 ? 12.117 9.305 2.979 1 98.62 96 ALA B O 1
ATOM 1474 N N . TYR B 1 97 ? 13 8.031 1.374 1 98.62 97 TYR B N 1
ATOM 1475 C CA . TYR B 1 97 ? 14.117 7.625 2.223 1 98.62 97 TYR B CA 1
ATOM 1476 C C . TYR B 1 97 ? 14.984 8.82 2.594 1 98.62 97 TYR B C 1
ATOM 1478 O O . TYR B 1 97 ? 15.438 8.938 3.734 1 98.62 97 TYR B O 1
ATOM 1486 N N . GLU B 1 98 ? 15.242 9.688 1.663 1 97.81 98 GLU B N 1
ATOM 1487 C CA . GLU B 1 98 ? 15.984 10.914 1.949 1 97.81 98 GLU B CA 1
ATOM 1488 C C . GLU B 1 98 ? 15.258 11.773 2.975 1 97.81 98 GLU B C 1
ATOM 1490 O O . GLU B 1 98 ? 15.875 12.328 3.883 1 97.81 98 GLU B O 1
ATOM 1495 N N . THR B 1 99 ? 14.016 11.883 2.814 1 97.31 99 THR B N 1
ATOM 1496 C CA . THR B 1 99 ? 13.203 12.641 3.754 1 97.31 99 THR B CA 1
ATOM 1497 C C . THR B 1 99 ? 13.273 12.031 5.148 1 97.31 99 THR B C 1
ATOM 1499 O O . THR B 1 99 ? 13.312 12.75 6.148 1 97.31 99 THR B O 1
ATOM 1502 N N . LEU B 1 100 ? 13.234 10.734 5.258 1 97.88 100 LEU B N 1
ATOM 1503 C CA . LEU B 1 100 ? 13.367 10.016 6.523 1 97.88 100 LEU B CA 1
ATOM 1504 C C . LEU B 1 100 ? 14.656 10.414 7.238 1 97.88 100 LEU B C 1
ATOM 1506 O O . LEU B 1 100 ? 14.656 10.602 8.453 1 97.88 100 LEU B O 1
ATOM 1510 N N . GLN B 1 101 ? 15.711 10.5 6.426 1 96.12 101 GLN B N 1
ATOM 1511 C CA . GLN B 1 101 ? 17 10.852 7.004 1 96.12 101 GLN B CA 1
ATOM 1512 C C . GLN B 1 101 ? 16.984 12.273 7.559 1 96.12 101 GLN B C 1
ATOM 1514 O O . GLN B 1 101 ? 17.641 12.57 8.555 1 96.12 101 GLN B O 1
ATOM 1519 N N . ASP B 1 102 ? 16.172 13.094 6.941 1 91.25 102 ASP B N 1
ATOM 1520 C CA . ASP B 1 102 ? 16.031 14.477 7.395 1 91.25 102 ASP B CA 1
ATOM 1521 C C . ASP B 1 102 ? 15.258 14.547 8.703 1 91.25 102 ASP B C 1
ATOM 1523 O O . ASP B 1 102 ? 15.453 15.469 9.5 1 91.25 102 ASP B O 1
ATOM 1527 N N . PHE B 1 103 ? 14.305 13.641 8.961 1 87.5 103 PHE B N 1
ATOM 1528 C CA . PHE B 1 103 ? 13.539 13.594 10.195 1 87.5 103 PHE B CA 1
ATOM 1529 C C . PHE B 1 103 ? 14.406 13.117 11.352 1 87.5 103 PHE B C 1
ATOM 1531 O O . PHE B 1 103 ? 14.133 13.438 12.516 1 87.5 103 PHE B O 1
ATOM 1538 N N . ASP B 1 104 ? 15.289 12.266 11.094 1 77.44 104 ASP B N 1
ATOM 1539 C CA . ASP B 1 104 ? 16.141 11.695 12.125 1 77.44 104 ASP B CA 1
ATOM 1540 C C . ASP B 1 104 ? 17.266 12.672 12.508 1 77.44 104 ASP B C 1
ATOM 1542 O O . ASP B 1 104 ? 17.922 12.5 13.539 1 77.44 104 ASP B O 1
ATOM 1546 N N . THR B 1 105 ? 17.422 13.641 11.758 1 71.44 105 THR B N 1
ATOM 1547 C CA . THR B 1 105 ? 18.438 14.625 12.117 1 71.44 105 THR B CA 1
ATOM 1548 C C . THR B 1 105 ? 17.812 15.773 12.914 1 71.44 105 THR B C 1
ATOM 1550 O O . THR B 1 105 ? 16.672 16.156 12.68 1 71.44 105 THR B O 1
#

Solvent-accessible surface area (backbone atoms only — not comparable to full-atom values): 10524 Å² total; per-residue (Å²): 114,59,62,60,53,50,51,50,51,51,53,53,24,72,75,30,66,70,49,39,51,48,52,50,51,44,52,60,56,39,42,62,68,82,47,50,34,32,59,41,23,39,40,46,23,20,47,16,26,52,67,67,35,69,69,45,30,51,45,24,45,52,52,13,46,74,53,63,51,47,70,64,41,51,53,48,32,37,44,44,20,23,66,77,38,40,70,70,13,41,56,40,32,50,52,51,52,54,50,51,56,56,68,76,97,113,58,64,61,52,52,50,50,52,49,53,52,25,72,77,31,67,69,50,40,51,50,51,52,51,44,52,61,56,40,42,62,67,82,47,50,34,33,58,41,23,39,40,46,23,20,46,17,26,52,68,65,35,67,69,45,30,52,44,25,46,52,51,13,47,75,54,63,50,48,70,63,43,50,52,48,32,37,44,44,20,23,66,78,37,40,68,71,12,40,56,40,31,51,49,49,51,52,50,51,56,56,68,75,95

InterPro domains:
  IPR003779 Alkyl hydroperoxide reductase AhpD/CMD-like [PF02627] (21-97)
  IPR004675 Alkylhydroperoxidase AhpD core [TIGR00778] (33-81)
  IPR029032 AhpD-like [G3DSA:1.20.1290.10] (2-105)
  IPR029032 AhpD-like [SSF69118] (17-99)

Foldseek 3Di:
DLVVVVVVLVVVCVVDVVSVVVVVVVCVQLDDDPHHNLVSLLLQLLVCLLVVPLSSNLNSLVSNVVSPDDPVSNLVSLVVSCVVRPPSSVVSSVVSNVVVVVVVD/DLVVVVVVLVVVCVVDVVSVVVVVVVCVQLDDDPHHNLVSLLLQLLVCLLVVPLNSNLNSLVSNVVSPDDLVSNLVSLVVSCVVRPPSSVVSSVVSNVVVVVVVD

Nearest PDB structures (foldseek):
  5dik-assembly1_A  TM=9.126E-01  e=1.338E-06  Legionella pneumophila
  1p8c-assembly1_B  TM=8.076E-01  e=1.290E-05  Thermotoga maritima
  1vke-assembly1_A  TM=8.466E-01  e=2.428E-05  Thermotoga maritima MSB8
  2af7-assembly1_A  TM=8.785E-01  e=5.158E-04  Methanothermobacter thermautotrophicus
  2af7-assembly1_F  TM=9.035E-01  e=6.712E-04  Methanothermobacter thermautotrophicus

Organism: NCBI:txid2841257

pLDDT: mean 97.23, std 4.06, range [71.44, 99.0]

Secondary structure (DSSP, 8-state):
-HHHHHHHHHHHHHH-HHHHHHHHHHHHHHSSSSS-HHHHHHHHHHHHHHTT-HHHHHHHHHHHHHTT--HHHHHHHHHHHHHHHHHHHHHHHHHHHHHHHHHH-/-HHHHHHHHHHHHHH-HHHHHHHHHHHHHHSSSSS-HHHHHHHHHHHHHHTT-HHHHHHHHHHHHHTT--HHHHHHHHHHHHHHHHHHHHHHHHHHHHHHHHHH-

Radius of gyration: 17.04 Å; Cα contacts (8 Å, |Δi|>4): 252; chains: 2; bounding box: 36×47×37 Å